Protein AF-A0AAN4YBY3-F1 (afdb_monomer)

Organism: Aspergillus oryzae (NCBI:txid5062)

Mean predicted aligned error: 11.03 Å

Solvent-accessible surface area (backbone atoms only — not comparable to full-atom values): 13310 Å² total; per-residue (Å²): 134,85,61,91,89,53,84,59,70,45,58,79,71,72,40,81,89,74,80,95,68,56,74,59,59,47,55,38,47,37,68,73,65,31,68,71,50,50,73,75,44,44,67,60,53,51,50,49,48,51,53,51,50,70,72,49,69,64,62,64,78,89,59,60,58,46,41,45,71,84,45,55,70,59,83,40,37,52,72,70,52,55,64,42,39,57,82,80,74,100,63,91,55,84,46,76,44,49,44,40,54,68,71,60,44,64,67,59,50,49,37,49,52,50,15,37,74,47,48,90,59,71,67,65,97,63,79,87,65,94,46,76,77,46,72,57,57,64,70,59,52,50,51,52,52,50,47,52,58,70,76,44,73,58,50,71,64,53,51,49,52,51,51,49,52,33,40,68,39,67,54,76,76,62,85,65,54,38,46,67,76,62,42,41,89,80,34,67,64,52,42,50,37,53,74,70,67,54,68,62,29,42,66,56,31,44,49,47,53,54,53,49,52,57,38,84,62,39,74,54,35,43,63

Sequence (223 aa):
MANLFETNWNREKGLHIGYVIHPHCWLLVDRFLGHGVEKQDLRAFIQAIEIFWRTDRTLWMPDLIHDTSDYRCYDHAAPWIKHNCPRYGAGNFNRTHMSSSPIIIRDIQTSITVATNEHGKPLGQGARWHSIVANVPVEVIMIIIDTIYESRPPCPERIQDTSNVLEAFQWKLPDSYCPRRCNPSLLFEAQDAIKAGTQIDWVYFCLALHELLLQEDWYCNSG

Foldseek 3Di:
DDDPPDDDPCVVVVHCPDDDDDPLVVVVCCLPVNPVRCVPPVVVVVVVVVVVCVVCVQADDPDQKDFQVVDVNLVSHDPVLVQQEPDDDPDDRGDIFGADRPNDQVLLLVLQVVQLVCPPPQPDPDDAPPDPLLPDDLVVVLVVLVCLPVVDHQDPVSLVVNSCSCRNSVDDHPPVSLCVVVVCVVPVSSVVCVVVVRDGNSSSSSSSVSVLSHDSSNVSHRD

Secondary structure (DSSP, 8-state):
---TTS--HHHHTT--------HHHHHHHHHHH-HHHHHHHHHHHHHHHHHHHHH-TTS--S-SEEETTT--TTTSS-HHHHHHSPP--------EEE---TT--HHHHHHHHHHHHSTT--S--------GGGG--HHHHHHHHHHHHHHSSS-HHHHHHHHHHHHHHT----TTHHHHHH-GGG-HHHHHHHHTT----HHHHHHHHHHHHH-TTHHHHH-

pLDDT: mean 76.34, std 13.99, range [34.47, 94.94]

Structure (mmCIF, N/CA/C/O backbone):
data_AF-A0AAN4YBY3-F1
#
_entry.id   AF-A0AAN4YBY3-F1
#
loop_
_atom_site.group_PDB
_atom_site.id
_atom_site.type_symbol
_atom_site.label_atom_id
_atom_site.label_alt_id
_atom_site.label_comp_id
_atom_site.label_asym_id
_atom_site.label_entity_id
_atom_site.label_seq_id
_atom_site.pdbx_PDB_ins_code
_atom_site.Cartn_x
_atom_site.Cartn_y
_atom_site.Cartn_z
_atom_site.occupancy
_atom_site.B_iso_or_equiv
_atom_site.auth_seq_id
_atom_site.auth_comp_id
_atom_site.auth_asym_id
_atom_site.auth_atom_id
_atom_site.pdbx_PDB_model_num
ATOM 1 N N . MET A 1 1 ? 33.153 2.486 -21.874 1.00 34.47 1 MET A N 1
ATOM 2 C CA . MET A 1 1 ? 32.234 3.350 -21.102 1.00 34.47 1 MET A CA 1
ATOM 3 C C . MET A 1 1 ? 31.135 3.769 -22.067 1.00 34.47 1 MET A C 1
ATOM 5 O O . MET A 1 1 ? 31.480 4.304 -23.110 1.00 34.47 1 MET A O 1
ATOM 9 N N . ALA A 1 2 ? 29.873 3.408 -21.824 1.00 41.31 2 ALA A N 1
ATOM 10 C CA . ALA A 1 2 ? 28.770 3.818 -22.697 1.00 41.31 2 ALA A CA 1
ATOM 11 C C . ALA A 1 2 ? 28.392 5.266 -22.359 1.00 41.31 2 ALA A C 1
ATOM 13 O O . ALA A 1 2 ? 28.076 5.557 -21.208 1.00 41.31 2 ALA A O 1
ATOM 14 N N . ASN A 1 3 ? 28.487 6.166 -23.335 1.00 43.66 3 ASN A N 1
ATOM 15 C CA . ASN A 1 3 ? 28.022 7.538 -23.192 1.00 43.66 3 ASN A CA 1
ATOM 16 C C . ASN A 1 3 ? 26.486 7.524 -23.243 1.00 43.66 3 ASN A C 1
ATOM 18 O O . ASN A 1 3 ? 25.910 7.103 -24.242 1.00 43.66 3 ASN A O 1
ATOM 22 N N . LEU A 1 4 ? 25.834 7.928 -22.149 1.00 46.75 4 LEU A N 1
ATOM 23 C CA . LEU A 1 4 ? 24.371 7.925 -22.010 1.00 46.75 4 LEU A CA 1
ATOM 24 C C . LEU A 1 4 ? 23.671 8.910 -22.960 1.00 46.75 4 LEU A C 1
ATOM 26 O O . LEU A 1 4 ? 22.472 8.776 -23.182 1.00 46.75 4 LEU A O 1
ATOM 30 N N . PHE A 1 5 ? 24.407 9.874 -23.518 1.00 49.16 5 PHE A N 1
ATOM 31 C CA . PHE A 1 5 ? 23.865 10.946 -24.356 1.00 49.16 5 PHE A CA 1
ATOM 32 C C . PHE A 1 5 ? 24.190 10.787 -25.848 1.00 49.16 5 PHE A C 1
ATOM 34 O O . PHE A 1 5 ? 23.759 11.606 -26.655 1.00 49.16 5 PHE A O 1
ATOM 41 N N . GLU A 1 6 ? 24.924 9.741 -26.234 1.00 48.38 6 GLU A N 1
ATOM 42 C CA . GLU A 1 6 ? 25.253 9.443 -27.632 1.00 48.38 6 GLU A CA 1
ATOM 43 C C . GLU A 1 6 ? 24.561 8.163 -28.104 1.00 48.38 6 GLU A C 1
ATOM 45 O O . GLU A 1 6 ? 24.286 7.239 -27.332 1.00 48.38 6 GLU A O 1
ATOM 50 N N . THR A 1 7 ? 24.290 8.089 -29.407 1.00 54.53 7 THR A N 1
ATOM 51 C CA . THR A 1 7 ? 23.724 6.901 -30.041 1.00 54.53 7 THR A CA 1
ATOM 52 C C . THR A 1 7 ? 24.634 5.698 -29.791 1.00 54.53 7 THR A C 1
ATOM 54 O O . THR A 1 7 ? 25.843 5.738 -30.014 1.00 54.53 7 THR A O 1
ATOM 57 N N . ASN A 1 8 ? 24.060 4.597 -29.305 1.00 56.41 8 ASN A N 1
ATOM 58 C CA . ASN A 1 8 ? 24.827 3.400 -28.980 1.00 56.41 8 ASN A CA 1
ATOM 59 C C . ASN A 1 8 ? 25.398 2.767 -30.266 1.00 56.41 8 ASN A C 1
ATOM 61 O O . ASN A 1 8 ? 24.691 2.045 -30.967 1.00 56.41 8 ASN A O 1
ATOM 65 N N . TRP A 1 9 ? 26.688 3.000 -30.537 1.00 59.16 9 TRP A N 1
ATOM 66 C CA . TRP A 1 9 ? 27.428 2.499 -31.710 1.00 59.16 9 TRP A CA 1
ATOM 67 C C . TRP A 1 9 ? 27.331 0.978 -31.920 1.00 59.16 9 TRP A C 1
ATOM 69 O O . TRP A 1 9 ? 27.446 0.482 -33.041 1.00 59.16 9 TRP A O 1
ATOM 79 N N . ASN A 1 10 ? 27.096 0.212 -30.849 1.00 63.03 10 ASN A N 1
ATOM 80 C CA . ASN A 1 10 ? 26.875 -1.225 -30.955 1.00 63.03 10 ASN A CA 1
ATOM 81 C C . ASN A 1 10 ? 25.493 -1.522 -31.544 1.00 63.03 10 ASN A C 1
ATOM 83 O O . ASN A 1 10 ? 25.363 -2.398 -32.394 1.00 63.03 10 ASN A O 1
ATOM 87 N N . ARG A 1 11 ? 24.476 -0.743 -31.159 1.00 61.25 11 ARG A N 1
ATOM 88 C CA . ARG A 1 11 ? 23.104 -0.860 -31.667 1.00 61.25 11 ARG A CA 1
ATOM 89 C C . ARG A 1 11 ? 23.036 -0.557 -33.166 1.00 61.25 11 ARG A C 1
ATOM 91 O O . ARG A 1 11 ? 22.339 -1.267 -33.881 1.00 61.25 11 ARG A O 1
ATOM 98 N N . GLU A 1 12 ? 23.814 0.414 -33.648 1.00 67.69 12 GLU A N 1
ATOM 99 C CA . GLU A 1 12 ? 23.953 0.729 -35.084 1.00 67.69 12 GLU A CA 1
ATOM 100 C C . GLU A 1 12 ? 24.589 -0.414 -35.887 1.00 67.69 12 GLU A C 1
ATOM 102 O O . GLU A 1 12 ? 24.243 -0.640 -37.042 1.00 67.69 12 GLU A O 1
ATOM 107 N N . LYS A 1 13 ? 25.476 -1.189 -35.257 1.00 73.56 13 LYS A N 1
ATOM 108 C CA . LYS A 1 13 ? 26.097 -2.386 -35.845 1.00 73.56 13 LYS A CA 1
ATOM 109 C C . LYS A 1 13 ? 25.269 -3.662 -35.644 1.00 73.56 13 LYS A C 1
ATOM 111 O O . LYS A 1 13 ? 25.758 -4.752 -35.923 1.00 73.56 13 LYS A O 1
ATOM 116 N N . GLY A 1 14 ? 24.045 -3.551 -35.118 1.00 68.88 14 GLY A N 1
ATOM 117 C CA . GLY A 1 14 ? 23.188 -4.695 -34.782 1.00 68.88 14 GLY A CA 1
ATOM 118 C C . GLY A 1 14 ? 23.670 -5.524 -33.581 1.00 68.88 14 GLY A C 1
ATOM 119 O O . GLY A 1 14 ? 23.110 -6.580 -33.295 1.00 68.88 14 GLY A O 1
ATOM 120 N N . LEU A 1 15 ? 24.688 -5.059 -32.854 1.00 61.94 15 LEU A N 1
ATOM 121 C CA . LEU A 1 15 ? 25.260 -5.719 -31.684 1.00 61.94 15 LEU A CA 1
ATOM 122 C C . LEU A 1 15 ? 24.552 -5.224 -30.412 1.00 61.94 15 LEU A C 1
ATOM 124 O O . LEU A 1 15 ? 24.697 -4.077 -29.994 1.00 61.94 15 LEU A O 1
ATOM 128 N N . HIS A 1 16 ? 23.779 -6.093 -29.761 1.00 60.50 16 HIS A N 1
ATOM 129 C CA . HIS A 1 16 ? 23.146 -5.783 -28.474 1.00 60.50 16 HIS A CA 1
ATOM 130 C C . HIS A 1 16 ? 24.117 -6.083 -27.321 1.00 60.50 16 HIS A C 1
ATOM 132 O O . HIS A 1 16 ? 24.226 -7.226 -26.885 1.00 60.50 16 HIS A O 1
ATOM 138 N N . ILE A 1 17 ? 24.831 -5.062 -26.829 1.00 59.03 17 ILE A N 1
ATOM 139 C CA . ILE A 1 17 ? 25.809 -5.184 -25.723 1.00 59.03 17 ILE A CA 1
ATOM 140 C C . ILE A 1 17 ? 25.188 -4.716 -24.392 1.00 59.03 17 ILE A C 1
ATOM 142 O O . ILE A 1 17 ? 25.767 -3.922 -23.657 1.00 59.03 17 ILE A O 1
ATOM 146 N N . GLY A 1 18 ? 23.973 -5.188 -24.102 1.00 63.47 18 GLY A N 1
ATOM 147 C CA . GLY A 1 18 ? 23.236 -4.887 -22.867 1.00 63.47 18 GLY A CA 1
ATOM 148 C C . GLY A 1 18 ? 22.022 -3.974 -23.056 1.00 63.47 18 GLY A C 1
ATOM 149 O O . GLY A 1 18 ? 21.687 -3.585 -24.176 1.00 63.47 18 GLY A O 1
ATOM 150 N N . TYR A 1 19 ? 21.363 -3.658 -21.940 1.00 64.56 19 TYR A N 1
ATOM 151 C CA . TYR A 1 19 ? 20.153 -2.836 -21.874 1.00 64.56 19 TYR A CA 1
ATOM 152 C C . TYR A 1 19 ? 20.414 -1.592 -21.025 1.00 64.56 19 TYR A C 1
ATOM 154 O O . TYR A 1 19 ? 21.073 -1.676 -19.989 1.00 64.56 19 TYR A O 1
ATOM 162 N N . VAL A 1 20 ? 19.921 -0.434 -21.470 1.00 67.56 20 VAL A N 1
ATOM 163 C CA . VAL A 1 20 ? 20.012 0.811 -20.697 1.00 67.56 20 VAL A CA 1
ATOM 164 C C . VAL A 1 20 ? 18.842 0.836 -19.722 1.00 67.56 20 VAL A C 1
ATOM 166 O O . VAL A 1 20 ? 17.693 0.909 -20.146 1.00 67.56 20 VAL A O 1
ATOM 169 N N . ILE A 1 21 ? 19.140 0.750 -18.428 1.00 70.00 21 ILE A N 1
ATOM 170 C CA . ILE A 1 21 ? 18.161 0.842 -17.341 1.00 70.00 21 ILE A CA 1
ATOM 171 C C . ILE A 1 21 ? 18.694 1.850 -16.322 1.00 70.00 21 ILE A C 1
ATOM 173 O O . ILE A 1 21 ? 19.895 1.879 -16.048 1.00 70.00 21 ILE A O 1
ATOM 177 N N . HIS A 1 22 ? 17.817 2.692 -15.769 1.00 72.75 22 HIS A N 1
ATOM 178 C CA . HIS A 1 22 ? 18.206 3.607 -14.697 1.00 72.75 22 HIS A CA 1
ATOM 179 C C . HIS A 1 22 ? 18.698 2.822 -13.470 1.00 72.75 22 HIS A C 1
ATOM 181 O O . HIS A 1 22 ? 18.103 1.793 -13.144 1.00 72.75 22 HIS A O 1
ATOM 187 N N . PRO A 1 23 ? 19.711 3.315 -12.729 1.00 76.56 23 PRO A N 1
ATOM 188 C CA . PRO A 1 23 ? 20.226 2.622 -11.547 1.00 76.56 23 PRO A CA 1
ATOM 189 C C . PRO A 1 23 ? 19.130 2.248 -10.543 1.00 76.56 23 PRO A C 1
ATOM 191 O O . PRO A 1 23 ? 19.146 1.150 -9.992 1.00 76.56 23 PRO A O 1
ATOM 194 N N . HIS A 1 24 ? 18.139 3.129 -10.356 1.00 76.56 24 HIS A N 1
ATOM 195 C CA . HIS A 1 24 ? 17.043 2.865 -9.431 1.00 76.56 24 HIS A CA 1
ATOM 196 C C . HIS A 1 24 ? 16.114 1.739 -9.900 1.00 76.56 24 HIS A C 1
ATOM 198 O O . HIS A 1 24 ? 15.754 0.861 -9.121 1.00 76.56 24 HIS A O 1
ATOM 204 N N . CYS A 1 25 ? 15.772 1.730 -11.190 1.00 76.50 25 CYS A N 1
ATOM 205 C CA . CYS A 1 25 ? 14.961 0.676 -11.792 1.00 76.50 25 CYS A CA 1
ATOM 206 C C . CYS A 1 25 ? 15.692 -0.672 -11.772 1.00 76.50 25 CYS A C 1
ATOM 208 O O . CYS A 1 25 ? 15.061 -1.695 -11.547 1.00 76.50 25 CYS A O 1
ATOM 210 N N . TRP A 1 26 ? 17.016 -0.682 -11.955 1.00 78.75 26 TRP A N 1
ATOM 211 C CA . TRP A 1 26 ? 17.817 -1.905 -11.863 1.00 78.75 26 TRP A CA 1
ATOM 212 C C . TRP A 1 26 ? 17.732 -2.539 -10.472 1.00 78.75 26 TRP A C 1
ATOM 214 O O . TRP A 1 26 ? 17.395 -3.709 -10.335 1.00 78.75 26 TRP A O 1
ATOM 224 N N . LEU A 1 27 ? 17.947 -1.743 -9.424 1.00 83.19 27 LEU A N 1
ATOM 225 C CA . LEU A 1 27 ? 17.839 -2.215 -8.041 1.00 83.19 27 LEU A CA 1
ATOM 226 C C . LEU A 1 27 ? 16.421 -2.691 -7.691 1.00 83.19 27 LEU A C 1
ATOM 228 O O . LEU A 1 27 ? 16.268 -3.630 -6.917 1.00 83.19 27 LEU A O 1
ATOM 232 N N . LEU A 1 28 ? 15.386 -2.073 -8.264 1.00 83.06 28 LEU A N 1
ATOM 233 C CA . LEU A 1 28 ? 14.001 -2.519 -8.103 1.00 83.06 28 LEU A CA 1
ATOM 234 C C . LEU A 1 28 ? 13.765 -3.900 -8.736 1.00 83.06 28 LEU A C 1
ATOM 236 O O . LEU A 1 28 ? 13.109 -4.752 -8.139 1.00 83.06 28 LEU A O 1
ATOM 240 N N . VAL A 1 29 ? 14.315 -4.130 -9.931 1.00 81.06 29 VAL A N 1
ATOM 241 C CA . VAL A 1 29 ? 14.229 -5.417 -10.634 1.00 81.06 29 VAL A CA 1
ATOM 242 C C . VAL A 1 29 ? 14.958 -6.511 -9.863 1.00 81.06 29 VAL A C 1
ATOM 244 O O . VAL A 1 29 ? 14.368 -7.565 -9.619 1.00 81.06 29 VAL A O 1
ATOM 247 N N . ASP A 1 30 ? 16.190 -6.248 -9.425 1.00 83.38 30 ASP A N 1
ATOM 248 C CA . ASP A 1 30 ? 16.963 -7.162 -8.577 1.00 83.38 30 ASP A CA 1
ATOM 249 C C . ASP A 1 30 ? 16.202 -7.490 -7.285 1.00 83.38 30 ASP A C 1
ATOM 251 O O . ASP A 1 30 ? 16.095 -8.654 -6.897 1.00 83.38 30 ASP A O 1
ATOM 255 N N . ARG A 1 31 ? 15.574 -6.483 -6.667 1.00 84.00 31 ARG A N 1
ATOM 256 C CA . ARG A 1 31 ? 14.753 -6.655 -5.465 1.00 84.00 31 ARG A CA 1
ATOM 257 C C . ARG A 1 31 ? 13.520 -7.532 -5.698 1.00 84.00 31 ARG A C 1
ATOM 259 O O . ARG A 1 31 ? 13.180 -8.327 -4.823 1.00 84.00 31 ARG A O 1
ATOM 266 N N . PHE A 1 32 ? 12.843 -7.388 -6.837 1.00 82.81 32 PHE A N 1
ATOM 267 C CA . PHE A 1 32 ? 11.600 -8.106 -7.133 1.00 82.81 32 PHE A CA 1
ATOM 268 C C . PHE A 1 32 ? 11.834 -9.533 -7.651 1.00 82.81 32 PHE A C 1
ATOM 270 O O . PHE A 1 32 ? 11.185 -10.471 -7.192 1.00 82.81 32 PHE A O 1
ATOM 277 N N . LEU A 1 33 ? 12.756 -9.708 -8.602 1.00 81.56 33 LEU A N 1
ATOM 278 C CA . LEU A 1 33 ? 13.036 -11.001 -9.243 1.00 81.56 33 LEU A CA 1
ATOM 279 C C . LEU A 1 33 ? 14.122 -11.807 -8.525 1.00 81.56 33 LEU A C 1
ATOM 281 O O . LEU A 1 33 ? 14.194 -13.027 -8.677 1.00 81.56 33 LEU A O 1
ATOM 285 N N . GLY A 1 34 ? 14.969 -11.135 -7.749 1.00 77.94 34 GLY A N 1
ATOM 286 C CA . GLY A 1 34 ? 16.163 -11.712 -7.157 1.00 77.94 34 GLY A CA 1
ATOM 287 C C . GLY A 1 34 ? 17.344 -11.754 -8.131 1.00 77.94 34 GLY A C 1
ATOM 288 O O . GLY A 1 34 ? 17.216 -12.073 -9.316 1.00 77.94 34 GLY A O 1
ATOM 289 N N . HIS A 1 35 ? 18.534 -11.531 -7.577 1.00 75.69 35 HIS A N 1
ATOM 290 C CA . HIS A 1 35 ? 19.809 -11.449 -8.296 1.00 75.69 35 HIS A CA 1
ATOM 291 C C . HIS A 1 35 ? 20.119 -12.617 -9.250 1.00 75.69 35 HIS A C 1
ATOM 293 O O . HIS A 1 35 ? 20.806 -12.463 -10.262 1.00 75.69 35 HIS A O 1
ATOM 299 N N . GLY A 1 36 ? 19.642 -13.822 -8.921 1.00 68.75 36 GLY A N 1
ATOM 300 C CA . GLY A 1 36 ? 19.877 -15.025 -9.723 1.00 68.75 36 GLY A CA 1
ATOM 301 C C . GLY A 1 36 ? 19.065 -15.065 -11.020 1.00 68.75 36 GLY A C 1
ATOM 302 O O . GLY A 1 36 ? 19.588 -15.492 -12.049 1.00 68.75 36 GLY A O 1
ATOM 303 N N . VAL A 1 37 ? 17.816 -14.593 -10.980 1.00 68.50 37 VAL A N 1
ATOM 304 C CA . VAL A 1 37 ? 16.888 -14.605 -12.124 1.00 68.50 37 VAL A CA 1
ATOM 305 C C . VAL A 1 37 ? 17.253 -13.504 -13.115 1.00 68.50 37 VAL A C 1
ATOM 307 O O . VAL A 1 37 ? 17.274 -13.738 -14.324 1.00 68.50 37 VAL A O 1
ATOM 310 N N . GLU A 1 38 ? 17.639 -12.333 -12.602 1.00 64.62 38 GLU A N 1
ATOM 311 C CA . GLU A 1 38 ? 18.106 -11.206 -13.411 1.00 6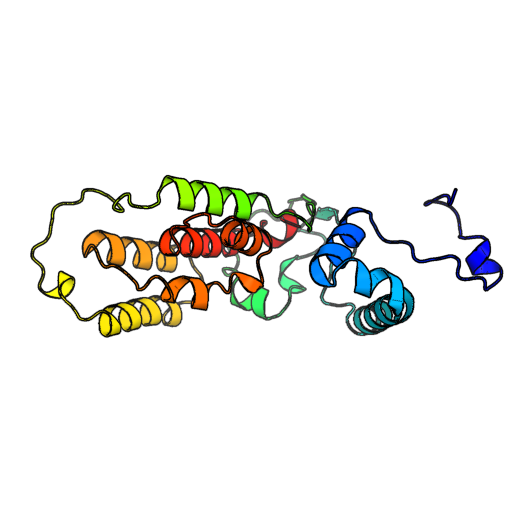4.62 38 GLU A CA 1
ATOM 312 C C . GLU A 1 38 ? 19.257 -11.610 -14.344 1.00 64.62 38 GLU A C 1
ATOM 314 O O . GLU A 1 38 ? 19.248 -11.271 -15.522 1.00 64.62 38 GLU A O 1
ATOM 319 N N . LYS A 1 39 ? 20.236 -12.380 -13.856 1.00 67.62 39 LYS A N 1
ATOM 320 C CA . LYS A 1 39 ? 21.426 -12.737 -14.645 1.00 67.62 39 LYS A CA 1
ATOM 321 C C . LYS A 1 39 ? 21.196 -13.822 -15.694 1.00 67.62 39 LYS A C 1
ATOM 323 O O . LYS A 1 39 ? 21.946 -13.862 -16.668 1.00 67.62 39 LYS A O 1
ATOM 328 N N . GLN A 1 40 ? 20.221 -14.707 -15.497 1.00 70.75 40 GLN A N 1
ATOM 329 C CA . GLN A 1 40 ? 20.000 -15.849 -16.391 1.00 70.75 40 GLN A CA 1
ATOM 330 C C . GLN A 1 40 ? 19.096 -15.488 -17.574 1.00 70.75 40 GLN A C 1
ATOM 332 O O . GLN A 1 40 ? 19.424 -15.842 -18.704 1.00 70.75 40 GLN A O 1
ATOM 337 N N . ASP A 1 41 ? 18.041 -14.701 -17.339 1.00 74.69 41 ASP A N 1
ATOM 338 C CA . ASP A 1 41 ? 16.988 -14.455 -18.334 1.00 74.69 41 ASP A CA 1
ATOM 339 C C . ASP A 1 41 ? 16.706 -12.965 -18.599 1.00 74.69 41 ASP A C 1
ATOM 341 O O . ASP A 1 41 ? 15.632 -12.600 -19.085 1.00 74.69 41 ASP A O 1
ATOM 345 N N . LEU A 1 42 ? 17.690 -12.081 -18.368 1.00 73.38 42 LEU A N 1
ATOM 346 C CA . LEU A 1 42 ? 17.543 -10.630 -18.575 1.00 73.38 42 LEU A CA 1
ATOM 347 C C . LEU A 1 42 ? 16.956 -10.273 -19.942 1.00 73.38 42 LEU A C 1
ATOM 349 O O . LEU A 1 42 ? 16.142 -9.366 -20.068 1.00 73.38 42 LEU A O 1
ATOM 353 N N . ARG A 1 43 ? 17.363 -10.989 -20.996 1.00 74.88 43 ARG A N 1
ATOM 354 C CA . ARG A 1 43 ? 16.849 -10.744 -22.346 1.00 74.88 43 ARG A CA 1
ATOM 355 C C . ARG A 1 43 ? 15.349 -11.012 -22.444 1.00 74.88 43 ARG A C 1
ATOM 357 O O . ARG A 1 43 ? 14.655 -10.198 -23.042 1.00 74.88 43 ARG A O 1
ATOM 364 N N . ALA A 1 44 ? 14.866 -12.119 -21.885 1.00 78.88 44 ALA A N 1
ATOM 365 C CA . ALA A 1 44 ? 13.445 -12.443 -21.906 1.00 78.88 44 ALA A CA 1
ATOM 366 C C . ALA A 1 44 ? 12.647 -11.433 -21.072 1.00 78.88 44 ALA A C 1
ATOM 368 O O . ALA A 1 44 ? 11.605 -10.959 -21.517 1.00 78.88 44 ALA A O 1
ATOM 369 N N . PHE A 1 45 ? 13.182 -11.034 -19.915 1.00 77.06 45 PHE A N 1
ATOM 370 C CA . PHE A 1 45 ? 12.587 -10.005 -19.066 1.00 77.06 45 PHE A CA 1
ATOM 371 C C . PHE A 1 45 ? 12.448 -8.658 -19.787 1.00 77.06 45 PHE A C 1
ATOM 373 O O . PHE A 1 45 ? 11.353 -8.101 -19.848 1.00 77.06 45 PHE A O 1
ATOM 380 N N . ILE A 1 46 ? 13.527 -8.158 -20.398 1.00 75.12 46 ILE A N 1
ATOM 381 C CA . ILE A 1 46 ? 13.480 -6.880 -21.116 1.00 75.12 46 ILE A CA 1
ATOM 382 C C . ILE A 1 46 ? 12.577 -6.965 -22.341 1.00 75.12 46 ILE A C 1
ATOM 384 O O . ILE A 1 46 ? 11.826 -6.031 -22.589 1.00 75.12 46 ILE A O 1
ATOM 388 N N . GLN A 1 47 ? 12.571 -8.081 -23.072 1.00 76.62 47 GLN A N 1
ATOM 389 C CA . GLN A 1 47 ? 11.624 -8.274 -24.173 1.00 76.62 47 GLN A CA 1
ATOM 390 C C . GLN A 1 47 ? 10.172 -8.270 -23.688 1.00 76.62 47 GLN A C 1
ATOM 392 O O . GLN A 1 47 ? 9.327 -7.646 -24.324 1.00 76.62 47 GLN A O 1
ATOM 397 N N . ALA A 1 48 ? 9.874 -8.921 -22.562 1.00 77.88 48 ALA A N 1
ATOM 398 C CA . ALA A 1 48 ? 8.537 -8.924 -21.979 1.00 77.88 48 ALA A CA 1
ATOM 399 C C . ALA A 1 48 ? 8.105 -7.515 -21.550 1.00 77.88 48 ALA A C 1
ATOM 401 O O . ALA A 1 48 ? 6.994 -7.098 -21.874 1.00 77.88 48 ALA A O 1
ATOM 402 N N . ILE A 1 49 ? 9.000 -6.759 -20.904 1.00 74.25 49 ILE A N 1
ATOM 403 C CA . ILE A 1 49 ? 8.787 -5.343 -20.586 1.00 74.25 49 ILE A CA 1
ATOM 404 C C . ILE A 1 49 ? 8.564 -4.542 -21.866 1.00 74.25 49 ILE A C 1
ATOM 406 O O . ILE A 1 49 ? 7.550 -3.872 -21.992 1.00 74.25 49 ILE A O 1
ATOM 410 N N . GLU A 1 50 ? 9.439 -4.635 -22.863 1.00 71.88 50 GLU A N 1
ATOM 411 C CA . GLU A 1 50 ? 9.276 -3.886 -24.111 1.00 71.88 50 GLU A CA 1
ATOM 412 C C . GLU A 1 50 ? 7.942 -4.197 -24.802 1.00 71.88 50 GLU A C 1
ATOM 414 O O . GLU A 1 50 ? 7.285 -3.281 -25.295 1.00 71.88 50 GLU A O 1
ATOM 419 N N . ILE A 1 51 ? 7.519 -5.465 -24.835 1.00 76.81 51 ILE A N 1
ATOM 420 C CA . ILE A 1 51 ? 6.233 -5.881 -25.411 1.00 76.81 51 ILE A CA 1
ATOM 421 C C . ILE A 1 51 ? 5.072 -5.293 -24.609 1.00 76.81 51 ILE A C 1
ATOM 423 O O . ILE A 1 51 ? 4.175 -4.687 -25.199 1.00 76.81 51 ILE A O 1
ATOM 427 N N . PHE A 1 52 ? 5.097 -5.439 -23.283 1.00 71.56 52 PHE A N 1
ATOM 428 C CA . PHE A 1 52 ? 4.066 -4.904 -22.399 1.00 71.56 52 PHE A CA 1
ATOM 429 C C . PHE A 1 52 ? 3.940 -3.383 -22.570 1.00 71.56 52 PHE A C 1
ATOM 431 O O . PHE A 1 52 ? 2.867 -2.882 -22.890 1.00 71.56 52 PHE A O 1
ATOM 438 N N . TRP A 1 53 ? 5.055 -2.656 -22.491 1.00 68.00 53 TRP A N 1
ATOM 439 C CA . TRP A 1 53 ? 5.097 -1.192 -22.533 1.00 68.00 53 TRP A CA 1
ATOM 440 C C . TRP A 1 53 ? 4.785 -0.621 -23.923 1.00 68.00 53 TRP A C 1
ATOM 442 O O . TRP A 1 53 ? 4.204 0.456 -24.045 1.00 68.00 53 TRP A O 1
ATOM 452 N N . ARG A 1 54 ? 5.123 -1.332 -25.008 1.00 67.94 54 ARG A N 1
ATOM 453 C CA . ARG A 1 54 ? 4.699 -0.934 -26.364 1.00 67.94 54 ARG A CA 1
ATOM 454 C C . ARG A 1 54 ? 3.196 -1.066 -26.564 1.00 67.94 54 ARG A C 1
ATOM 456 O O . ARG A 1 54 ? 2.642 -0.297 -27.351 1.00 67.94 54 ARG A O 1
ATOM 463 N N . THR A 1 55 ? 2.586 -2.042 -25.896 1.00 69.25 55 THR A N 1
ATOM 464 C CA . THR A 1 55 ? 1.153 -2.335 -25.982 1.00 69.25 55 THR A CA 1
ATOM 465 C C . THR A 1 55 ? 0.348 -1.416 -25.064 1.00 69.25 55 THR A C 1
ATOM 467 O O . THR A 1 55 ? -0.748 -1.005 -25.433 1.00 69.25 55 THR A O 1
ATOM 470 N N . ASP A 1 56 ? 0.917 -1.028 -23.921 1.00 63.22 56 ASP A N 1
ATOM 471 C CA . ASP A 1 56 ? 0.253 -0.231 -22.891 1.00 63.22 56 ASP A CA 1
ATOM 472 C C . ASP A 1 56 ? 0.928 1.134 -22.687 1.00 63.22 56 ASP A C 1
ATOM 474 O O . ASP A 1 56 ? 1.575 1.421 -21.681 1.00 63.22 56 ASP A O 1
ATOM 478 N N . ARG A 1 57 ? 0.789 2.002 -23.694 1.00 58.62 57 ARG A N 1
ATOM 479 C CA . ARG A 1 57 ? 1.349 3.367 -23.663 1.00 58.62 57 ARG A CA 1
ATOM 480 C C . ARG A 1 57 ? 0.582 4.326 -22.753 1.00 58.62 57 ARG A C 1
ATOM 482 O O . ARG A 1 57 ? 0.980 5.476 -22.618 1.00 58.62 57 ARG A O 1
ATOM 489 N N . THR A 1 58 ? -0.551 3.893 -22.209 1.00 56.19 58 THR A N 1
ATOM 490 C CA . THR A 1 58 ? -1.504 4.769 -21.521 1.00 56.19 58 THR A CA 1
ATOM 491 C C . THR A 1 58 ? -1.278 4.882 -20.023 1.00 56.19 58 THR A C 1
ATOM 493 O O . THR A 1 58 ? -1.783 5.830 -19.432 1.00 56.19 58 THR A O 1
ATOM 496 N N . LEU A 1 59 ? -0.565 3.933 -19.411 1.00 51.59 59 LEU A N 1
ATOM 497 C CA . LEU A 1 59 ? -0.566 3.773 -17.955 1.00 51.59 59 LEU A CA 1
ATOM 498 C C . LEU A 1 59 ? 0.637 4.374 -17.223 1.00 51.59 59 LEU A C 1
ATOM 500 O O . LEU A 1 59 ? 0.595 4.443 -15.997 1.00 51.59 59 LEU A O 1
ATOM 504 N N . TRP A 1 60 ? 1.696 4.796 -17.919 1.00 53.97 60 TRP A N 1
ATOM 505 C CA . TRP A 1 60 ? 2.926 5.245 -17.259 1.00 53.97 60 TRP A CA 1
ATOM 506 C C . TRP A 1 60 ? 3.470 6.529 -17.872 1.00 53.97 60 TRP A C 1
ATOM 508 O O . TRP A 1 60 ? 3.690 6.617 -19.079 1.00 53.97 60 TRP A O 1
ATOM 518 N N . MET A 1 61 ? 3.676 7.525 -17.008 1.00 54.81 61 MET A N 1
ATOM 519 C CA . MET A 1 61 ? 4.239 8.820 -17.367 1.00 54.81 61 MET A CA 1
ATOM 520 C C . MET A 1 61 ? 5.734 8.642 -17.668 1.00 54.81 61 MET A C 1
ATOM 522 O O . MET A 1 61 ? 6.477 8.232 -16.778 1.00 54.81 61 MET A O 1
ATOM 526 N N . PRO A 1 62 ? 6.199 8.908 -18.902 1.00 54.19 62 PRO A N 1
ATOM 527 C CA . PRO A 1 62 ? 7.621 8.813 -19.232 1.00 54.19 62 PRO A CA 1
ATOM 528 C C . PRO A 1 62 ? 8.450 9.898 -18.529 1.00 54.19 62 PRO A C 1
ATOM 530 O O . PRO A 1 62 ? 9.655 9.725 -18.337 1.00 54.19 62 PRO A O 1
ATOM 533 N N . ASP A 1 63 ? 7.801 10.991 -18.124 1.00 62.34 63 ASP A N 1
ATOM 534 C CA . ASP A 1 63 ? 8.446 12.147 -17.526 1.00 62.34 63 ASP A CA 1
ATOM 535 C C . ASP A 1 63 ? 8.407 12.065 -15.997 1.00 62.34 63 ASP A C 1
ATOM 537 O O . ASP A 1 63 ? 7.363 12.224 -15.359 1.00 62.34 63 ASP A O 1
ATOM 541 N N . LEU A 1 64 ? 9.589 11.863 -15.408 1.00 69.00 64 LEU A N 1
ATOM 542 C CA . LEU A 1 64 ? 9.814 11.895 -13.957 1.00 69.00 64 LEU A CA 1
ATOM 543 C C . LEU A 1 64 ? 9.529 13.274 -13.344 1.00 69.00 64 LEU A C 1
ATOM 545 O O . LEU A 1 64 ? 9.474 13.398 -12.125 1.00 69.00 64 LEU A O 1
ATOM 549 N N . ILE A 1 65 ? 9.402 14.310 -14.176 1.00 76.94 65 ILE A N 1
ATOM 550 C CA . ILE A 1 65 ? 9.054 15.671 -13.780 1.00 76.94 65 ILE A CA 1
ATOM 551 C C . ILE A 1 65 ? 7.997 16.183 -14.748 1.00 76.94 65 ILE A C 1
ATOM 553 O O . ILE A 1 65 ? 8.231 16.193 -15.953 1.00 76.94 65 ILE A O 1
ATOM 557 N N . HIS A 1 66 ? 6.859 16.633 -14.234 1.00 75.44 66 HIS A N 1
ATOM 558 C CA . HIS A 1 66 ? 5.792 17.196 -15.059 1.00 75.44 66 HIS A CA 1
ATOM 559 C C . HIS A 1 66 ? 4.971 18.213 -14.271 1.00 75.44 66 HIS A C 1
ATOM 561 O O . HIS A 1 66 ? 4.920 18.167 -13.041 1.00 75.44 66 HIS A O 1
ATOM 567 N N . ASP A 1 67 ? 4.321 19.128 -14.984 1.00 77.19 67 ASP A N 1
ATOM 568 C CA . ASP A 1 67 ? 3.343 20.041 -14.401 1.00 77.19 67 ASP A CA 1
ATOM 569 C C . ASP A 1 67 ? 1.941 19.411 -14.424 1.00 77.19 67 ASP A C 1
ATOM 571 O O . ASP A 1 67 ? 1.573 18.712 -15.374 1.00 77.19 67 ASP A O 1
ATOM 575 N N . THR A 1 68 ? 1.146 19.658 -13.384 1.00 72.12 68 THR A N 1
ATOM 576 C CA . THR A 1 68 ? -0.232 19.158 -13.282 1.00 72.12 68 THR A CA 1
ATOM 577 C C . THR A 1 68 ? -1.176 19.753 -14.329 1.00 72.12 68 THR A C 1
ATOM 579 O O . THR A 1 68 ? -2.212 19.149 -14.626 1.00 72.12 68 THR A O 1
ATOM 582 N N . SER A 1 69 ? -0.823 20.897 -14.924 1.00 67.69 69 SER A N 1
ATOM 583 C CA . SER A 1 69 ? -1.548 21.502 -16.045 1.00 67.69 69 SER A CA 1
ATOM 584 C C . SER A 1 69 ? -1.274 20.814 -17.387 1.00 67.69 69 SER A C 1
ATOM 586 O O . SER A 1 69 ? -2.188 20.719 -18.211 1.00 67.69 69 SER A O 1
ATOM 588 N N . ASP A 1 70 ? -0.064 20.282 -17.581 1.00 62.25 70 ASP A N 1
ATOM 589 C CA . ASP A 1 70 ? 0.355 19.604 -18.813 1.00 62.25 70 ASP A CA 1
ATOM 590 C C . ASP A 1 70 ? -0.080 18.132 -18.832 1.00 62.25 70 ASP A C 1
ATOM 592 O O . ASP A 1 70 ? -0.452 17.602 -19.881 1.00 62.25 70 ASP A O 1
ATOM 596 N N . TYR A 1 71 ? -0.074 17.476 -17.666 1.00 62.66 71 TYR A N 1
ATOM 597 C CA . TYR A 1 71 ? -0.527 16.098 -17.501 1.00 62.66 71 TYR A CA 1
ATOM 598 C C . TYR A 1 71 ? -1.326 15.926 -16.212 1.00 62.66 71 TYR A C 1
ATOM 600 O O . TYR A 1 71 ? -0.794 15.990 -15.104 1.00 62.66 71 TYR A O 1
ATOM 608 N N . ARG A 1 72 ? -2.612 15.586 -16.352 1.00 62.72 72 ARG A N 1
ATOM 609 C CA . ARG A 1 72 ? -3.415 15.153 -15.208 1.00 62.72 72 ARG A CA 1
ATOM 610 C C . ARG A 1 72 ? -3.019 13.738 -14.821 1.00 62.72 72 ARG A C 1
ATOM 612 O O . ARG A 1 72 ? -3.474 12.761 -15.415 1.00 62.72 72 ARG A O 1
ATOM 619 N N . CYS A 1 73 ? -2.188 13.641 -13.794 1.00 66.88 73 CYS A N 1
ATOM 620 C CA . CYS A 1 73 ? -1.614 12.395 -13.294 1.00 66.88 73 CYS A CA 1
ATOM 621 C C . CYS A 1 73 ? -2.652 11.288 -13.071 1.00 66.88 73 CYS A C 1
ATOM 623 O O . CYS A 1 73 ? -2.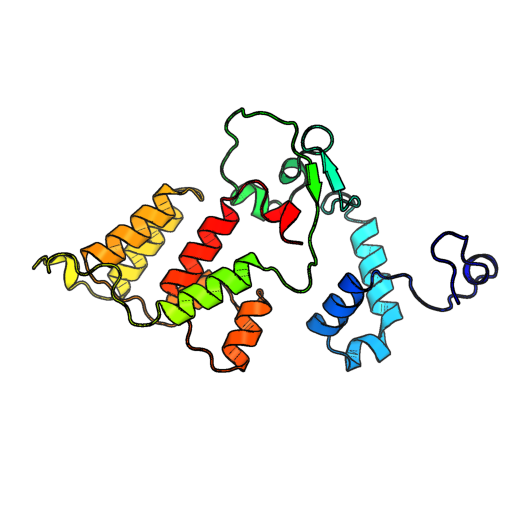403 10.119 -13.350 1.00 66.88 73 CYS A O 1
ATOM 625 N N . TYR A 1 74 ? -3.847 11.671 -12.619 1.00 64.00 74 TYR A N 1
ATOM 626 C CA . TYR A 1 74 ? -4.929 10.746 -12.302 1.00 64.00 74 TYR A CA 1
ATOM 627 C C . TYR A 1 74 ? -5.833 10.410 -13.485 1.00 64.00 74 TYR A C 1
ATOM 629 O O . TYR A 1 74 ? -6.470 9.357 -13.473 1.00 64.00 74 TYR A O 1
ATOM 637 N N . ASP A 1 75 ? -5.864 11.228 -14.539 1.00 60.34 75 ASP A N 1
ATOM 638 C CA . ASP A 1 75 ? -6.666 10.942 -15.736 1.00 60.34 75 ASP A CA 1
ATOM 639 C C . ASP A 1 75 ? -6.073 9.781 -16.546 1.00 60.34 75 ASP A C 1
ATOM 641 O O . ASP A 1 75 ? -6.809 9.056 -17.221 1.00 60.34 75 ASP A O 1
ATOM 645 N N . HIS A 1 76 ? -4.768 9.542 -16.412 1.00 59.00 76 HIS A N 1
ATOM 646 C CA . HIS A 1 76 ? -4.049 8.417 -17.021 1.00 59.00 76 HIS A CA 1
ATOM 647 C C . HIS A 1 76 ? -3.676 7.318 -16.023 1.00 59.00 76 HIS A C 1
ATOM 649 O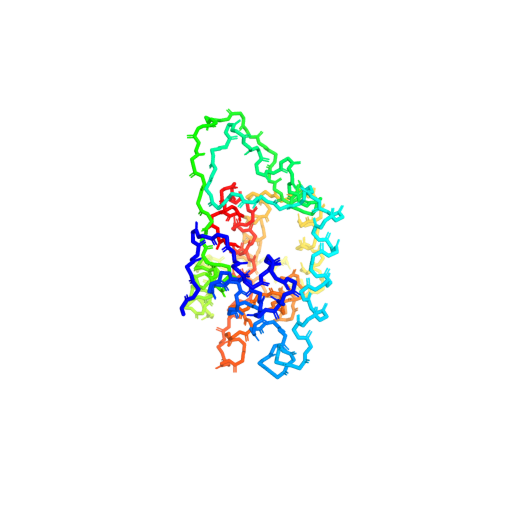 O . HIS A 1 76 ? -3.171 6.269 -16.416 1.00 59.00 76 HIS A O 1
ATOM 655 N N . ALA A 1 77 ? -3.977 7.516 -14.740 1.00 61.31 77 ALA A N 1
ATOM 656 C CA . ALA A 1 77 ? -3.732 6.504 -13.733 1.00 61.31 77 ALA A CA 1
ATOM 657 C C . ALA A 1 77 ? -4.572 5.243 -13.985 1.00 61.31 77 ALA A C 1
ATOM 659 O O . ALA A 1 77 ? -5.674 5.282 -14.556 1.00 61.31 77 ALA A O 1
ATOM 660 N N . ALA A 1 78 ? -4.051 4.111 -13.516 1.00 61.28 78 ALA A N 1
ATOM 661 C CA . ALA A 1 78 ? -4.745 2.838 -13.585 1.00 61.28 78 ALA A CA 1
ATOM 662 C C . ALA A 1 78 ? -6.147 2.931 -12.940 1.00 61.28 78 ALA A C 1
ATOM 664 O O . ALA A 1 78 ? -6.337 3.678 -11.975 1.00 61.28 78 ALA A O 1
ATOM 665 N N . PRO A 1 79 ? -7.147 2.163 -13.420 1.00 65.69 79 PRO A N 1
ATOM 666 C CA . PRO A 1 79 ? -8.527 2.254 -12.930 1.00 65.69 79 PRO A CA 1
ATOM 667 C C . PRO A 1 79 ? -8.673 2.130 -11.406 1.00 65.69 79 PRO A C 1
ATOM 669 O O . PRO A 1 79 ? -9.539 2.770 -10.813 1.00 65.69 79 PRO A O 1
ATOM 672 N N . TRP A 1 80 ? -7.804 1.347 -10.763 1.00 60.81 80 TRP A N 1
ATOM 673 C CA . TRP A 1 80 ? -7.792 1.184 -9.311 1.00 60.81 80 TRP A CA 1
ATOM 674 C C . TRP A 1 80 ? -7.320 2.445 -8.571 1.00 60.81 80 TRP A C 1
ATOM 676 O O . TRP A 1 80 ? -7.836 2.729 -7.496 1.00 60.81 80 TRP A O 1
ATOM 686 N N . ILE A 1 81 ? -6.424 3.247 -9.149 1.00 64.06 81 ILE A N 1
ATOM 687 C CA . ILE A 1 81 ? -6.005 4.541 -8.586 1.00 64.06 81 ILE A CA 1
ATOM 688 C C . ILE A 1 81 ? -7.166 5.532 -8.681 1.00 64.06 81 ILE A C 1
ATOM 690 O O . ILE A 1 81 ? -7.532 6.162 -7.694 1.00 64.06 81 ILE A O 1
ATOM 694 N N . LYS A 1 82 ? -7.826 5.596 -9.845 1.00 65.94 82 LYS A N 1
ATOM 695 C CA . LYS A 1 82 ? -9.004 6.456 -10.063 1.00 65.94 82 LYS A CA 1
ATOM 696 C C . LYS A 1 82 ? -10.158 6.146 -9.116 1.00 65.94 82 LYS A C 1
ATOM 698 O O . LYS A 1 82 ? -10.898 7.045 -8.737 1.00 65.94 82 LYS A O 1
ATOM 703 N N . HIS A 1 83 ? -10.335 4.873 -8.765 1.00 66.00 83 HIS A N 1
ATOM 704 C CA . HIS A 1 83 ? -11.368 4.453 -7.824 1.00 66.00 83 HIS A CA 1
ATOM 705 C C . HIS A 1 83 ? -11.047 4.854 -6.381 1.00 66.00 83 HIS A C 1
ATOM 707 O O . HIS A 1 83 ? -11.966 5.082 -5.597 1.00 66.00 83 HIS A O 1
ATOM 713 N N . ASN A 1 84 ? -9.758 4.925 -6.034 1.00 62.88 84 ASN A N 1
ATOM 714 C CA . ASN A 1 84 ? -9.325 5.158 -4.664 1.00 62.88 84 ASN A CA 1
ATOM 715 C C . ASN A 1 84 ? -8.910 6.599 -4.354 1.00 62.88 84 ASN A C 1
ATOM 717 O O . ASN A 1 84 ? -8.806 6.947 -3.183 1.00 62.88 84 ASN A O 1
ATOM 721 N N . CYS A 1 85 ? -8.707 7.435 -5.368 1.00 62.41 85 CYS A N 1
ATOM 722 C CA . CYS A 1 85 ? -8.377 8.836 -5.166 1.00 62.41 85 CYS A CA 1
ATOM 723 C C . CYS A 1 85 ? -9.657 9.657 -4.912 1.00 62.41 85 CYS A C 1
ATOM 725 O O . CYS A 1 85 ? -10.644 9.489 -5.643 1.00 62.41 85 CYS A O 1
ATOM 727 N N . PRO A 1 86 ? -9.683 10.556 -3.912 1.00 59.47 86 PRO A N 1
ATOM 728 C CA . PRO A 1 86 ? -10.819 11.448 -3.708 1.00 59.47 86 PRO A CA 1
ATOM 729 C C . PRO A 1 86 ? -11.094 12.284 -4.969 1.00 59.47 86 PRO A C 1
ATOM 731 O O . PRO A 1 86 ? -10.178 12.736 -5.656 1.00 59.47 86 PRO A O 1
ATOM 734 N N . ARG A 1 87 ? -12.381 12.489 -5.295 1.00 56.22 87 ARG A N 1
ATOM 735 C CA . ARG A 1 87 ? -12.779 13.346 -6.424 1.00 56.22 87 ARG A CA 1
ATOM 736 C C . ARG A 1 87 ? -12.337 14.783 -6.151 1.00 56.22 87 ARG A C 1
ATOM 738 O O . ARG A 1 87 ? -12.727 15.364 -5.143 1.00 56.22 87 ARG A O 1
ATOM 745 N N . TYR A 1 88 ? -11.571 15.333 -7.086 1.00 55.97 88 TYR A N 1
ATOM 746 C CA . TYR A 1 88 ? -11.038 16.692 -7.076 1.00 55.97 88 TYR A CA 1
ATOM 747 C C . TYR A 1 88 ? -12.029 17.767 -6.606 1.00 55.97 88 TYR A C 1
ATOM 749 O O . TYR A 1 88 ? -13.129 17.900 -7.147 1.00 55.97 88 TYR A O 1
ATOM 757 N N . GLY A 1 89 ? -11.573 18.607 -5.674 1.00 49.22 89 GLY A N 1
ATOM 758 C CA . GLY A 1 89 ? -12.046 19.982 -5.549 1.00 49.22 89 GLY A CA 1
ATOM 759 C C . GLY A 1 89 ? -11.292 20.862 -6.547 1.00 49.22 89 GLY A C 1
ATOM 760 O O . GLY A 1 89 ? -10.091 20.693 -6.728 1.00 49.22 89 GLY A O 1
ATOM 761 N N . ALA A 1 90 ? -11.985 21.780 -7.221 1.00 44.50 90 ALA A N 1
ATOM 762 C CA . ALA A 1 90 ? -11.386 22.724 -8.163 1.00 44.50 90 ALA A CA 1
ATOM 763 C C . ALA A 1 90 ? -10.390 23.658 -7.439 1.00 44.50 90 ALA A C 1
ATOM 765 O O . ALA A 1 90 ? -10.779 24.691 -6.900 1.00 44.50 90 ALA A O 1
ATOM 766 N N . GLY A 1 91 ? -9.117 23.266 -7.386 1.00 52.16 91 GLY A N 1
ATOM 767 C CA . GLY A 1 91 ? -8.018 24.001 -6.761 1.00 52.16 91 GLY A CA 1
ATOM 768 C C . GLY A 1 91 ? -6.852 24.212 -7.729 1.00 52.16 91 GLY A C 1
ATOM 769 O O . GLY A 1 91 ? -6.765 23.548 -8.753 1.00 52.16 91 GLY A O 1
ATOM 770 N N . ASN A 1 92 ? -5.992 25.185 -7.413 1.00 53.69 92 ASN A N 1
ATOM 771 C CA . ASN A 1 92 ? -4.942 25.738 -8.281 1.00 53.69 92 ASN A CA 1
ATOM 772 C C . ASN A 1 92 ? -4.054 24.664 -8.956 1.00 53.69 92 ASN A C 1
ATOM 774 O O . ASN A 1 92 ? -3.374 23.904 -8.270 1.00 53.69 92 ASN A O 1
ATOM 778 N N . PHE A 1 93 ? -4.034 24.664 -10.294 1.00 56.34 93 PHE A N 1
ATOM 779 C CA . PHE A 1 93 ? -3.538 23.583 -11.166 1.00 56.34 93 PHE A CA 1
ATOM 780 C C . PHE A 1 93 ? -2.071 23.703 -11.614 1.00 56.34 93 PHE A C 1
ATOM 782 O O . PHE A 1 93 ? -1.698 23.076 -12.595 1.00 56.34 93 PHE A O 1
ATOM 789 N N . ASN A 1 94 ? -1.248 24.509 -10.939 1.00 65.88 94 ASN A N 1
ATOM 790 C CA . ASN A 1 94 ? 0.165 24.661 -11.306 1.00 65.88 94 ASN A CA 1
ATOM 791 C C . ASN A 1 94 ? 1.039 24.109 -10.182 1.00 65.88 94 ASN A C 1
ATOM 793 O O . ASN A 1 94 ? 1.530 24.859 -9.331 1.00 65.88 94 ASN A O 1
ATOM 797 N N . ARG A 1 95 ? 1.178 22.784 -10.143 1.00 74.38 95 ARG A N 1
ATOM 798 C CA . ARG A 1 95 ? 2.153 22.090 -9.296 1.00 74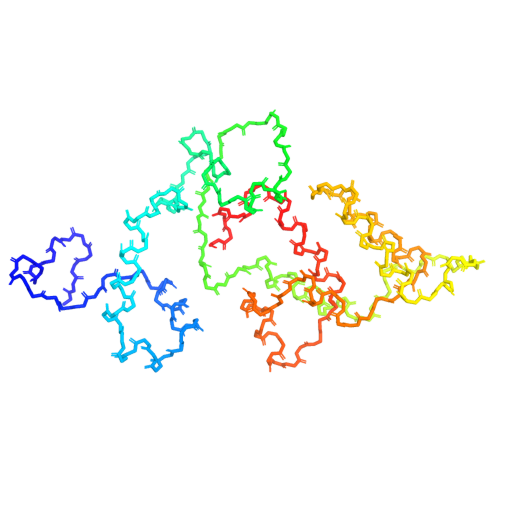.38 95 ARG A CA 1
ATOM 799 C C . ARG A 1 95 ? 3.076 21.286 -10.194 1.00 74.38 95 ARG A C 1
ATOM 801 O O . ARG A 1 95 ? 2.621 20.620 -11.115 1.00 74.38 95 ARG A O 1
ATOM 808 N N . THR A 1 96 ? 4.366 21.319 -9.890 1.00 81.44 96 THR A N 1
ATOM 809 C CA . THR A 1 96 ? 5.343 20.441 -10.529 1.00 81.44 96 THR A CA 1
ATOM 810 C C . THR A 1 96 ? 5.519 19.201 -9.666 1.00 81.44 96 THR A C 1
ATOM 812 O O . THR A 1 96 ? 5.890 19.310 -8.496 1.00 81.44 96 THR A O 1
ATOM 815 N N . HIS A 1 97 ? 5.263 18.032 -10.237 1.00 81.44 97 HIS A N 1
ATOM 816 C CA . HIS A 1 97 ? 5.556 16.750 -9.611 1.00 81.44 97 HIS A CA 1
ATOM 817 C C . HIS A 1 97 ? 6.956 16.286 -9.973 1.00 81.44 97 HIS A C 1
ATOM 819 O O . HIS A 1 97 ? 7.437 16.545 -11.076 1.00 81.44 97 HIS A O 1
ATOM 825 N N . MET A 1 98 ? 7.595 15.589 -9.038 1.00 81.00 98 MET A N 1
ATOM 826 C CA . MET A 1 98 ? 8.899 14.971 -9.240 1.00 81.00 98 MET A CA 1
ATOM 827 C C . MET A 1 98 ? 8.886 13.582 -8.613 1.00 81.00 98 MET A C 1
ATOM 829 O O . MET A 1 98 ? 8.823 13.451 -7.391 1.00 81.00 98 MET A O 1
ATOM 833 N N . SER A 1 99 ? 8.959 12.551 -9.449 1.00 76.56 99 SER A N 1
ATOM 834 C CA . SER A 1 99 ? 8.976 11.168 -8.986 1.00 76.56 99 SER A CA 1
ATOM 835 C C . SER A 1 99 ? 10.249 10.873 -8.201 1.00 76.56 99 SER A C 1
ATOM 837 O O . SER A 1 99 ? 11.366 11.107 -8.672 1.00 76.56 99 SER A O 1
ATOM 839 N N . SER A 1 100 ? 10.068 10.359 -6.985 1.00 79.00 100 SER A N 1
ATOM 840 C CA . SER A 1 100 ? 11.163 9.913 -6.126 1.00 79.00 100 SER A CA 1
ATOM 841 C C . SER A 1 100 ? 11.647 8.510 -6.517 1.00 79.00 100 SER A C 1
ATOM 843 O O . SER A 1 100 ? 11.266 7.942 -7.536 1.00 79.00 100 SER A O 1
ATOM 845 N N . SER A 1 101 ? 12.565 7.946 -5.730 1.00 78.56 101 SER A N 1
ATOM 846 C CA . SER A 1 101 ? 13.110 6.610 -5.981 1.00 78.56 101 SER A CA 1
ATOM 847 C C . SER A 1 101 ? 12.063 5.512 -5.712 1.00 78.56 101 SER A C 1
ATOM 849 O O . SER A 1 101 ? 11.735 5.300 -4.545 1.00 78.56 101 SER A O 1
ATOM 851 N N . PRO A 1 102 ? 11.688 4.684 -6.708 1.00 75.75 102 PRO A N 1
ATOM 852 C CA . PRO A 1 102 ? 10.685 3.622 -6.544 1.00 75.75 102 PRO A CA 1
ATOM 853 C C . PRO A 1 102 ? 11.175 2.425 -5.708 1.00 75.75 102 PRO A C 1
ATOM 855 O O . PRO A 1 102 ? 10.430 1.489 -5.442 1.00 75.75 102 PRO A O 1
ATOM 858 N N . ILE A 1 103 ? 12.457 2.400 -5.317 1.00 81.69 103 ILE A N 1
ATOM 859 C CA . ILE A 1 103 ? 13.019 1.315 -4.489 1.00 81.69 103 ILE A CA 1
ATOM 860 C C . ILE A 1 103 ? 12.550 1.419 -3.035 1.00 81.69 103 ILE A C 1
ATOM 862 O O . ILE A 1 103 ? 12.430 0.395 -2.359 1.00 81.69 103 ILE A O 1
ATOM 866 N N . ILE A 1 104 ? 12.412 2.654 -2.539 1.00 85.50 104 ILE A N 1
ATOM 867 C CA . ILE A 1 104 ? 12.099 2.956 -1.143 1.00 85.50 104 ILE A CA 1
ATOM 868 C C . ILE A 1 104 ? 11.182 4.174 -1.101 1.00 85.50 104 ILE A C 1
ATOM 870 O O . ILE A 1 104 ? 11.632 5.299 -1.333 1.00 85.50 104 ILE A O 1
ATOM 874 N N . ILE A 1 105 ? 9.941 3.951 -0.691 1.00 89.94 105 ILE A N 1
ATOM 875 C CA . ILE A 1 105 ? 8.954 4.992 -0.446 1.00 89.94 105 ILE A CA 1
ATOM 876 C C . ILE A 1 105 ? 9.096 5.462 1.005 1.00 89.94 105 ILE A C 1
ATOM 878 O O . ILE A 1 105 ? 8.746 4.769 1.966 1.00 89.94 105 ILE A O 1
ATOM 882 N N . ARG A 1 106 ? 9.638 6.673 1.177 1.00 90.12 106 ARG A N 1
ATOM 883 C CA . ARG A 1 106 ? 9.958 7.247 2.497 1.00 90.12 106 ARG A CA 1
ATOM 884 C C . ARG A 1 106 ? 8.742 7.421 3.394 1.00 90.12 106 ARG A C 1
ATOM 886 O O . ARG A 1 106 ? 8.854 7.207 4.601 1.00 90.12 106 ARG A O 1
ATOM 893 N N . ASP A 1 107 ? 7.597 7.755 2.820 1.00 91.19 107 ASP A N 1
ATOM 894 C CA . ASP A 1 107 ? 6.376 7.934 3.599 1.00 91.19 107 ASP A CA 1
ATOM 895 C C . ASP A 1 107 ? 5.913 6.609 4.213 1.00 91.19 107 ASP A C 1
ATOM 897 O O . ASP A 1 107 ? 5.582 6.575 5.393 1.00 91.19 107 ASP A O 1
ATOM 901 N N . ILE A 1 108 ? 6.039 5.489 3.488 1.00 92.25 108 ILE A N 1
ATOM 902 C CA . ILE A 1 108 ? 5.741 4.150 4.023 1.00 92.25 108 ILE A CA 1
ATOM 903 C C . ILE A 1 108 ? 6.716 3.789 5.150 1.00 92.25 108 ILE A C 1
ATOM 905 O O . ILE A 1 108 ? 6.289 3.311 6.201 1.00 92.25 108 ILE A O 1
ATOM 909 N N . GLN A 1 109 ? 8.019 4.055 4.986 1.00 92.38 109 GLN A N 1
ATOM 910 C CA . GLN A 1 109 ? 8.997 3.850 6.067 1.00 92.38 109 GLN A CA 1
ATOM 911 C C . GLN A 1 109 ? 8.666 4.680 7.312 1.00 92.38 109 GLN A C 1
ATOM 913 O O . GLN A 1 109 ? 8.829 4.211 8.443 1.00 92.38 109 GLN A O 1
ATOM 918 N N . THR A 1 110 ? 8.196 5.908 7.104 1.00 93.56 110 THR A N 1
ATOM 919 C CA . THR A 1 110 ? 7.772 6.801 8.181 1.00 93.56 110 THR A CA 1
ATOM 920 C C . THR A 1 110 ? 6.550 6.223 8.887 1.00 93.56 110 THR A C 1
ATOM 922 O O . THR A 1 110 ? 6.579 6.077 10.109 1.00 93.56 110 THR A O 1
ATOM 925 N N . SER A 1 111 ? 5.533 5.777 8.143 1.00 92.62 111 SER A N 1
ATOM 926 C CA . SER A 1 111 ? 4.352 5.108 8.699 1.00 92.62 111 SER A CA 1
ATOM 927 C C . SER A 1 111 ? 4.712 3.857 9.507 1.00 92.62 111 SER A C 1
ATOM 929 O O . SER A 1 111 ? 4.177 3.673 10.597 1.00 92.62 111 SER A O 1
ATOM 931 N N . ILE A 1 112 ? 5.650 3.026 9.033 1.00 92.62 112 ILE A N 1
ATOM 932 C CA . ILE A 1 112 ? 6.138 1.847 9.774 1.00 92.62 112 ILE A CA 1
ATOM 933 C C . ILE A 1 112 ? 6.842 2.268 11.063 1.00 92.62 112 ILE A C 1
ATOM 935 O O . ILE A 1 112 ? 6.606 1.680 12.118 1.00 92.62 112 ILE A O 1
ATOM 939 N N . THR A 1 113 ? 7.699 3.288 10.995 1.00 92.56 113 THR A N 1
ATOM 940 C CA . THR A 1 113 ? 8.442 3.789 12.160 1.00 92.56 113 THR A CA 1
ATOM 941 C C . THR A 1 113 ? 7.485 4.279 13.243 1.00 92.56 113 THR A C 1
ATOM 943 O O . THR A 1 113 ? 7.628 3.910 14.408 1.00 92.56 113 THR A O 1
ATOM 946 N N . VAL A 1 114 ? 6.472 5.064 12.866 1.00 91.50 114 VAL A N 1
ATOM 947 C CA . VAL A 1 114 ? 5.456 5.543 13.809 1.00 91.50 114 VAL A CA 1
ATOM 948 C C . VAL A 1 114 ? 4.622 4.377 14.345 1.00 91.50 114 VAL A C 1
ATOM 950 O O . VAL A 1 114 ? 4.501 4.246 15.557 1.00 91.50 114 VAL A O 1
ATOM 953 N N . ALA A 1 115 ? 4.154 3.466 13.487 1.00 90.06 115 ALA A N 1
ATOM 954 C CA . ALA A 1 115 ? 3.403 2.276 13.902 1.00 90.06 115 ALA A CA 1
ATOM 955 C C . ALA A 1 115 ? 4.193 1.345 14.841 1.00 90.06 115 ALA A C 1
ATOM 957 O O . ALA A 1 115 ? 3.610 0.626 15.647 1.00 90.06 115 ALA A O 1
ATOM 958 N N . THR A 1 116 ? 5.522 1.345 14.741 1.00 89.62 116 THR A N 1
ATOM 959 C CA . THR A 1 116 ? 6.406 0.592 15.641 1.00 89.62 116 THR A CA 1
ATOM 960 C C . THR A 1 116 ? 6.540 1.300 16.994 1.00 89.62 116 THR A C 1
ATOM 962 O O . THR A 1 116 ? 6.492 0.655 18.037 1.00 89.62 116 THR A O 1
ATOM 965 N N . ASN A 1 117 ? 6.665 2.632 17.001 1.00 85.44 117 ASN A N 1
ATOM 966 C CA . ASN A 1 117 ? 6.796 3.434 18.226 1.00 85.44 117 ASN A CA 1
ATOM 967 C C . ASN A 1 117 ? 5.483 3.575 19.013 1.00 85.44 117 ASN A C 1
ATOM 969 O O . ASN A 1 117 ? 5.502 3.740 20.236 1.00 85.44 117 ASN A O 1
ATOM 973 N N . GLU A 1 118 ? 4.350 3.543 18.316 1.00 73.38 118 GLU A N 1
ATOM 974 C CA . GLU A 1 118 ? 3.013 3.571 18.910 1.00 73.38 118 GLU A CA 1
ATOM 975 C C . GLU A 1 118 ? 2.529 2.176 19.327 1.00 73.38 118 GLU A C 1
ATOM 977 O O . GLU A 1 118 ? 1.503 2.054 19.995 1.00 73.38 118 GLU A O 1
ATOM 982 N N . HIS A 1 119 ? 3.287 1.121 19.009 1.00 68.31 119 HIS A N 1
ATOM 983 C CA . HIS A 1 119 ? 2.916 -0.247 19.333 1.00 68.31 119 HIS A CA 1
ATOM 984 C C . HIS A 1 119 ? 2.650 -0.426 20.838 1.00 68.31 119 HIS A C 1
ATOM 986 O O . HIS A 1 119 ? 3.519 -0.208 21.685 1.00 68.31 119 HIS A O 1
ATOM 992 N N . GLY A 1 120 ? 1.425 -0.836 21.177 1.00 60.12 120 GLY A N 1
ATOM 993 C CA . GLY A 1 120 ? 0.997 -1.063 22.558 1.00 60.12 120 GLY A CA 1
ATOM 994 C C . GLY A 1 120 ? 0.564 0.193 23.322 1.00 60.12 120 GLY A C 1
ATOM 995 O O . GLY A 1 120 ? 0.119 0.065 24.467 1.00 60.12 120 GLY A O 1
ATOM 996 N N . LYS A 1 121 ? 0.625 1.387 22.719 1.00 61.00 121 LYS A N 1
ATOM 997 C CA . LYS A 1 121 ? -0.042 2.565 23.278 1.00 61.00 121 LYS A CA 1
ATOM 998 C C . LYS A 1 121 ? -1.537 2.480 22.955 1.00 61.00 121 LYS A C 1
ATOM 1000 O O . LYS A 1 121 ? -1.901 2.268 21.802 1.00 61.00 121 LYS A O 1
ATOM 1005 N N . PRO A 1 122 ? -2.428 2.626 23.948 1.00 55.84 122 PRO A N 1
ATOM 1006 C CA . PRO A 1 122 ? -3.834 2.830 23.646 1.00 55.84 122 PRO A CA 1
ATOM 1007 C C . PRO A 1 122 ? -3.970 4.111 22.814 1.00 55.84 122 PRO A C 1
ATOM 1009 O O . PRO A 1 122 ? -3.392 5.134 23.190 1.00 55.84 122 PRO A O 1
ATOM 1012 N N . LEU A 1 123 ? -4.744 4.062 21.725 1.00 58.62 123 LEU A N 1
ATOM 1013 C CA . LEU A 1 123 ? -5.334 5.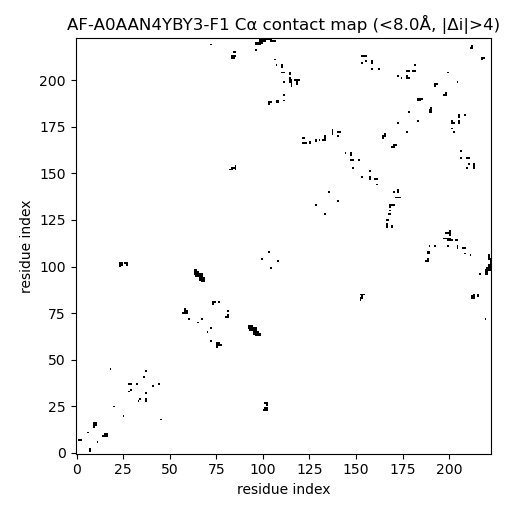255 21.112 1.00 58.62 123 LEU A CA 1
ATOM 1014 C C . LEU A 1 123 ? -6.102 5.974 22.229 1.00 58.62 123 LEU A C 1
ATOM 1016 O O . LEU A 1 123 ? -7.155 5.490 22.626 1.00 58.62 123 LEU A O 1
ATOM 1020 N N . GLY A 1 124 ? -5.492 7.001 22.831 1.00 53.41 124 GLY A N 1
ATOM 1021 C CA . GLY A 1 124 ? -6.060 7.841 23.888 1.00 53.41 124 GLY A CA 1
ATOM 1022 C C . GLY A 1 124 ? -6.479 7.131 25.189 1.00 53.41 124 GLY A C 1
ATOM 1023 O O . GLY A 1 124 ? -7.277 6.198 25.223 1.00 53.41 124 GLY A O 1
ATOM 1024 N N . GLN A 1 125 ? -6.042 7.645 26.343 1.00 46.44 125 GLN A N 1
ATOM 1025 C CA . GLN A 1 125 ? -6.699 7.342 27.627 1.00 46.44 125 GLN A CA 1
ATOM 1026 C C . GLN A 1 125 ? -8.010 8.143 27.742 1.00 46.44 125 GLN A C 1
ATOM 1028 O O . GLN A 1 125 ? -8.146 9.039 28.573 1.00 46.44 125 GLN A O 1
ATOM 1033 N N . GLY A 1 126 ? -8.974 7.848 26.870 1.00 51.75 126 GLY A N 1
ATOM 1034 C CA . GLY A 1 126 ? -10.347 8.331 26.976 1.00 51.75 126 GLY A CA 1
ATOM 1035 C C . GLY A 1 126 ? -11.124 7.517 28.011 1.00 51.75 126 GLY A C 1
ATOM 1036 O O . GLY A 1 126 ? -10.928 6.309 28.138 1.00 51.75 126 GLY A O 1
ATOM 1037 N N . ALA A 1 127 ? -11.986 8.182 28.785 1.00 53.66 127 ALA A N 1
ATOM 1038 C CA . ALA A 1 127 ? -12.791 7.583 29.850 1.00 53.66 127 ALA A CA 1
ATOM 1039 C C . ALA A 1 127 ? -13.416 6.243 29.423 1.00 53.66 127 ALA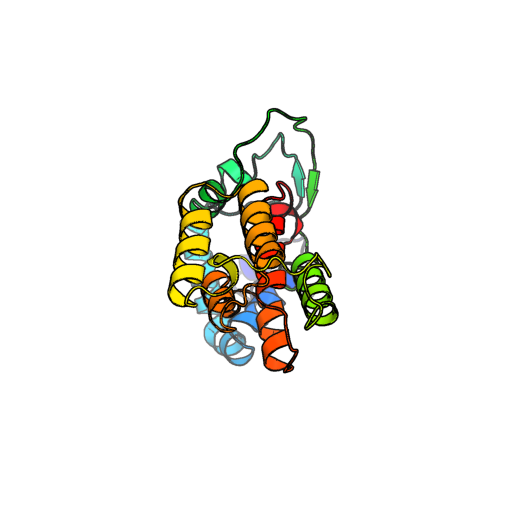 A C 1
ATOM 1041 O O . ALA A 1 127 ? -14.032 6.147 28.368 1.00 53.66 127 ALA A O 1
ATOM 1042 N N . ARG A 1 128 ? -13.275 5.202 30.250 1.00 52.91 128 ARG A N 1
ATOM 1043 C CA . ARG A 1 128 ? -13.832 3.871 29.981 1.00 52.91 128 ARG A CA 1
ATOM 1044 C C . ARG A 1 128 ? -15.362 3.948 30.002 1.00 52.91 128 ARG A C 1
ATOM 1046 O O . ARG A 1 128 ? -15.974 3.902 31.067 1.00 52.91 128 ARG A O 1
ATOM 1053 N N . TRP A 1 129 ? -15.988 4.074 28.837 1.00 54.97 129 TRP A N 1
ATOM 1054 C CA . TRP A 1 129 ? -17.441 4.009 28.727 1.00 54.97 129 TRP A CA 1
ATOM 1055 C C . TRP A 1 129 ? -17.873 2.555 28.938 1.00 54.97 129 TRP A C 1
ATOM 1057 O O . TRP A 1 129 ? -17.526 1.671 28.157 1.00 54.97 129 TRP A O 1
ATOM 1067 N N . HIS A 1 130 ? -18.636 2.286 29.999 1.00 57.59 130 HIS A N 1
ATOM 1068 C CA . HIS A 1 130 ? -19.289 0.992 30.229 1.00 57.59 130 HIS A CA 1
ATOM 1069 C C . HIS A 1 130 ? -20.474 0.806 29.266 1.00 57.59 130 HIS A C 1
ATOM 1071 O O . HIS A 1 130 ? -21.625 0.692 29.677 1.00 57.59 130 HIS A O 1
ATOM 1077 N N . SER A 1 131 ? -20.196 0.827 27.963 1.00 67.81 131 SER A N 1
ATOM 1078 C CA . SER A 1 131 ? -21.184 0.578 26.920 1.00 67.81 131 SER A CA 1
ATOM 1079 C C . SER A 1 131 ? -21.274 -0.919 26.637 1.00 67.81 131 SER A C 1
ATOM 1081 O O . SER A 1 131 ? -20.251 -1.594 26.530 1.00 67.81 131 SER A O 1
ATOM 1083 N N . ILE A 1 132 ? -22.491 -1.438 26.446 1.00 75.00 132 ILE A N 1
ATOM 1084 C CA . ILE A 1 132 ? -22.718 -2.798 25.919 1.00 75.00 132 ILE A CA 1
ATOM 1085 C C . ILE A 1 132 ? -21.966 -2.984 24.590 1.00 75.00 132 ILE A C 1
ATOM 1087 O O . ILE A 1 132 ? -21.435 -4.058 24.317 1.00 75.00 132 ILE A O 1
ATOM 1091 N N . VAL A 1 133 ? -21.847 -1.904 23.813 1.00 77.75 133 VAL A N 1
ATOM 1092 C CA . VAL A 1 133 ? -21.156 -1.869 22.521 1.00 77.75 133 VAL A CA 1
ATOM 1093 C C . VAL A 1 133 ? -19.649 -2.131 22.664 1.00 77.75 133 VAL A C 1
ATOM 1095 O O . VAL A 1 133 ? -19.040 -2.661 21.747 1.00 77.75 133 VAL A O 1
ATOM 1098 N N . ALA A 1 134 ? -19.035 -1.874 23.824 1.00 80.44 134 ALA A N 1
ATOM 1099 C CA . ALA A 1 134 ? -17.617 -2.181 24.038 1.00 80.44 134 ALA A CA 1
ATOM 1100 C C . ALA A 1 134 ? -17.325 -3.693 24.123 1.00 80.44 134 ALA A C 1
ATOM 1102 O O . ALA A 1 134 ? -16.198 -4.109 23.879 1.00 80.44 134 ALA A O 1
ATOM 1103 N N . ASN A 1 135 ? -18.329 -4.523 24.435 1.00 84.62 135 ASN A N 1
ATOM 1104 C CA . ASN A 1 135 ? -18.167 -5.963 24.679 1.00 84.62 135 ASN A CA 1
ATOM 1105 C C . ASN A 1 135 ? -18.764 -6.840 23.563 1.00 84.62 135 ASN A C 1
ATOM 1107 O O . ASN A 1 135 ? -19.187 -7.968 23.821 1.00 84.62 135 ASN A O 1
ATOM 1111 N N . VAL A 1 136 ? -18.862 -6.324 22.337 1.00 89.12 136 VAL A N 1
ATOM 1112 C CA . VAL A 1 136 ? -19.376 -7.103 21.201 1.00 89.12 136 VAL A CA 1
ATOM 1113 C C . VAL A 1 136 ? -18.351 -8.145 20.719 1.00 89.12 136 VAL A C 1
ATOM 1115 O O . VAL A 1 136 ? -17.146 -7.938 20.879 1.00 89.12 136 VAL A O 1
ATOM 1118 N N . PRO A 1 137 ? -18.799 -9.263 20.113 1.00 93.12 137 PRO A N 1
ATOM 1119 C CA . PRO A 1 137 ? -17.900 -10.246 19.510 1.00 93.12 137 PRO A CA 1
ATOM 1120 C C . PRO A 1 137 ? -17.024 -9.641 18.409 1.00 93.12 137 PRO A C 1
ATOM 1122 O O . PRO A 1 137 ? -17.456 -8.745 17.680 1.00 93.12 137 PRO A O 1
ATOM 1125 N N . VAL A 1 138 ? -15.807 -10.165 18.251 1.00 91.38 138 VAL A N 1
ATOM 1126 C CA . VAL A 1 138 ? -14.818 -9.646 17.292 1.00 91.38 138 VAL A CA 1
ATOM 1127 C C . VAL A 1 138 ? -15.303 -9.717 15.843 1.00 91.38 138 VAL A C 1
ATOM 1129 O O . VAL A 1 138 ? -14.997 -8.837 15.045 1.00 91.38 138 VAL A O 1
ATOM 1132 N N . GLU A 1 139 ? -16.131 -10.706 15.513 1.00 93.88 139 GLU A N 1
ATOM 1133 C CA . GLU A 1 139 ? -16.752 -10.852 14.198 1.00 93.88 139 GLU A CA 1
ATOM 1134 C C . GLU A 1 139 ? -17.678 -9.670 13.894 1.00 93.88 139 GLU A C 1
ATOM 1136 O O . GLU A 1 139 ? -17.693 -9.159 12.777 1.00 93.88 139 GLU A O 1
ATOM 1141 N N . VAL A 1 140 ? -18.412 -9.188 14.901 1.00 94.06 140 VAL A N 1
ATOM 1142 C CA . VAL A 1 140 ? -19.297 -8.024 14.769 1.00 94.06 140 VAL A CA 1
ATOM 1143 C C . VAL A 1 140 ? -18.477 -6.747 14.610 1.00 94.06 140 VAL A C 1
ATOM 1145 O O . VAL A 1 140 ? -18.821 -5.911 13.781 1.00 94.06 140 VAL A O 1
ATOM 1148 N N . ILE A 1 141 ? -17.366 -6.615 15.345 1.00 94.19 141 ILE A N 1
ATOM 1149 C CA . ILE A 1 141 ? -16.425 -5.494 15.185 1.00 94.19 141 ILE A CA 1
ATOM 1150 C C . ILE A 1 141 ? -15.922 -5.440 13.741 1.00 94.19 141 ILE A C 1
ATOM 1152 O O . ILE A 1 141 ? -15.999 -4.392 13.105 1.00 94.19 141 ILE A O 1
ATOM 1156 N N . MET A 1 142 ? -15.451 -6.571 13.209 1.00 94.38 142 MET A N 1
ATOM 1157 C CA . MET A 1 142 ? -14.964 -6.664 11.832 1.00 94.38 142 MET A CA 1
ATOM 1158 C C . MET A 1 142 ? -16.043 -6.265 10.822 1.00 94.38 142 MET A C 1
ATOM 1160 O O . MET A 1 142 ? -15.774 -5.423 9.975 1.00 94.38 142 MET A O 1
ATOM 1164 N N . ILE A 1 143 ? -17.276 -6.764 10.974 1.00 94.94 143 ILE A N 1
ATOM 1165 C CA . ILE A 1 143 ? -18.408 -6.387 10.111 1.00 94.94 143 ILE A CA 1
ATOM 1166 C C . ILE A 1 143 ? -18.673 -4.877 10.158 1.00 94.94 143 ILE A C 1
ATOM 1168 O O . ILE A 1 143 ? -18.923 -4.266 9.120 1.00 94.94 143 ILE A O 1
ATOM 1172 N N . ILE A 1 144 ? -18.619 -4.254 11.338 1.00 94.38 144 ILE A N 1
ATOM 1173 C CA . ILE A 1 144 ? -18.826 -2.806 11.482 1.00 94.38 144 ILE A CA 1
ATOM 1174 C C . ILE A 1 144 ? -17.726 -2.035 10.755 1.00 94.38 144 ILE A C 1
ATOM 1176 O O . ILE A 1 144 ? -18.032 -1.118 9.994 1.00 94.38 144 ILE A O 1
ATOM 1180 N N . ILE A 1 145 ? -16.460 -2.414 10.950 1.00 94.00 145 ILE A N 1
ATOM 1181 C CA . ILE A 1 145 ? -15.346 -1.769 10.252 1.00 94.00 145 ILE A CA 1
ATOM 1182 C C . ILE A 1 145 ? -15.478 -1.975 8.738 1.00 94.00 145 ILE A C 1
ATOM 1184 O O . ILE A 1 145 ? -15.396 -1.004 7.992 1.00 94.00 145 ILE A O 1
ATOM 1188 N N . ASP A 1 146 ? -15.756 -3.190 8.268 1.00 93.25 146 ASP A N 1
ATOM 1189 C CA . ASP A 1 146 ? -15.984 -3.475 6.846 1.00 93.25 146 ASP A CA 1
ATOM 1190 C C . ASP A 1 146 ? -17.125 -2.619 6.276 1.00 93.25 146 ASP A C 1
ATOM 1192 O O . ASP A 1 146 ? -16.965 -2.001 5.225 1.00 93.25 146 ASP A O 1
ATOM 1196 N N . THR A 1 147 ? -18.218 -2.457 7.026 1.00 94.62 147 THR A N 1
ATOM 1197 C CA . THR A 1 147 ? -19.343 -1.588 6.646 1.00 94.62 147 THR A CA 1
ATOM 1198 C C . THR A 1 147 ? -18.915 -0.123 6.505 1.00 94.62 147 THR A C 1
ATOM 1200 O O . THR A 1 147 ? -19.328 0.546 5.556 1.00 94.62 147 THR A O 1
ATOM 1203 N N . ILE A 1 148 ? -18.065 0.398 7.401 1.00 92.62 148 ILE A N 1
ATOM 1204 C CA . ILE A 1 148 ? -17.502 1.755 7.265 1.00 92.62 148 ILE A CA 1
ATOM 1205 C C . ILE A 1 148 ? -16.725 1.862 5.947 1.00 92.62 148 ILE A C 1
ATOM 1207 O O . ILE A 1 148 ? -16.920 2.822 5.199 1.00 92.62 148 ILE A O 1
ATOM 1211 N N . TYR A 1 149 ? -15.897 0.861 5.632 1.00 88.06 149 TYR A N 1
ATOM 1212 C CA . TYR A 1 149 ? -15.091 0.854 4.411 1.00 88.06 149 TYR A CA 1
ATOM 1213 C C . TYR A 1 149 ? -15.913 0.737 3.121 1.00 88.06 149 TYR A C 1
ATOM 1215 O O . TYR A 1 149 ? -15.548 1.361 2.126 1.00 88.06 149 TYR A O 1
ATOM 1223 N N . GLU A 1 150 ? -16.998 -0.036 3.138 1.00 88.50 150 GLU A N 1
ATOM 1224 C CA . GLU A 1 150 ? -17.864 -0.295 1.980 1.00 88.50 150 GLU A CA 1
ATOM 1225 C C . GLU A 1 150 ? -18.915 0.799 1.752 1.00 88.50 150 GLU A C 1
ATOM 1227 O O . GLU A 1 150 ? -19.328 1.045 0.619 1.00 88.50 150 GLU A O 1
ATOM 1232 N N . SER A 1 151 ? -19.347 1.485 2.813 1.00 88.00 151 SER A N 1
ATOM 1233 C CA . SER A 1 151 ? -20.417 2.489 2.734 1.00 88.00 151 SER A CA 1
ATOM 1234 C C . SER A 1 151 ? -20.021 3.774 2.001 1.00 88.00 151 SER A C 1
ATOM 1236 O O . SER A 1 151 ? -20.898 4.538 1.588 1.00 88.00 151 SER A O 1
ATOM 1238 N N . ARG A 1 152 ? -18.717 4.046 1.858 1.00 82.75 152 ARG A N 1
ATOM 1239 C CA . ARG A 1 152 ? -18.189 5.289 1.282 1.00 82.75 152 ARG A CA 1
ATOM 1240 C C . ARG A 1 152 ? -16.937 5.029 0.435 1.00 82.75 152 ARG A C 1
ATOM 1242 O O . ARG A 1 152 ? -16.130 4.165 0.788 1.00 82.75 152 ARG A O 1
ATOM 1249 N N . PRO A 1 153 ? -16.720 5.807 -0.643 1.00 82.62 153 PRO A N 1
ATOM 1250 C CA . PRO A 1 153 ? -15.429 5.815 -1.328 1.00 82.62 153 PRO A CA 1
ATOM 1251 C C . PRO A 1 153 ? -14.315 6.269 -0.367 1.00 82.62 153 PRO A C 1
ATOM 1253 O O . PRO A 1 153 ? -14.612 6.813 0.701 1.00 82.62 153 PRO A O 1
ATOM 1256 N N . PRO A 1 154 ? -13.030 6.078 -0.712 1.00 82.62 154 PRO A N 1
ATOM 1257 C CA . PRO A 1 154 ? -11.942 6.581 0.117 1.00 82.62 154 PRO A CA 1
ATOM 1258 C C . PRO A 1 154 ? -12.048 8.082 0.373 1.00 82.62 154 PRO A C 1
ATOM 1260 O O . PRO A 1 154 ? -12.075 8.892 -0.552 1.00 82.62 154 PRO A O 1
ATOM 1263 N N . CYS A 1 155 ? -12.132 8.433 1.652 1.00 85.19 155 CYS A N 1
ATOM 1264 C CA . CYS A 1 155 ? -12.205 9.803 2.128 1.00 85.19 155 CYS A CA 1
ATOM 1265 C C . CYS A 1 155 ? -11.643 9.904 3.558 1.00 85.19 155 CYS A C 1
ATOM 1267 O O . CYS A 1 155 ? -11.586 8.883 4.259 1.00 85.19 155 CYS A O 1
ATOM 1269 N N . PRO A 1 156 ? -11.238 11.106 4.008 1.00 88.06 156 PRO A N 1
ATOM 1270 C CA . PRO A 1 156 ? -10.691 11.305 5.350 1.00 88.06 156 PRO A CA 1
ATOM 1271 C C . PRO A 1 156 ? -11.660 10.874 6.458 1.00 88.06 156 PRO A C 1
ATOM 1273 O O . PRO A 1 156 ? -11.252 10.265 7.445 1.00 88.06 156 PRO A O 1
ATOM 1276 N N . GLU A 1 157 ? -12.961 11.106 6.272 1.00 90.50 157 GLU A N 1
ATOM 1277 C CA . GLU A 1 157 ? -13.996 10.770 7.252 1.00 90.50 157 GLU A CA 1
ATOM 1278 C C . GLU A 1 157 ? -14.065 9.267 7.509 1.00 90.50 157 GLU A C 1
ATOM 1280 O O . GLU A 1 157 ? -14.276 8.849 8.636 1.00 90.50 157 GLU A O 1
ATOM 1285 N N . ARG A 1 158 ? -13.835 8.433 6.490 1.00 90.44 158 ARG A N 1
ATOM 1286 C CA . ARG A 1 158 ? -13.834 6.970 6.629 1.00 90.44 158 ARG A CA 1
ATOM 1287 C C . ARG A 1 158 ? -12.699 6.479 7.534 1.00 90.44 158 ARG A C 1
ATOM 1289 O O . ARG A 1 158 ? -12.887 5.553 8.326 1.00 90.44 158 ARG A O 1
ATOM 1296 N N . ILE A 1 159 ? -11.525 7.098 7.407 1.00 90.81 159 ILE A N 1
ATOM 1297 C CA . ILE A 1 159 ? -10.344 6.812 8.235 1.00 90.81 159 ILE A CA 1
ATOM 1298 C C . ILE A 1 159 ? -10.613 7.278 9.667 1.00 90.81 159 ILE A C 1
ATOM 1300 O O . ILE A 1 159 ? -10.428 6.511 10.613 1.00 90.81 159 ILE A O 1
ATOM 1304 N N . GLN A 1 160 ? -11.143 8.494 9.815 1.00 91.81 160 GLN A N 1
ATOM 1305 C CA . GLN A 1 160 ? -11.476 9.066 11.113 1.00 91.81 160 GLN A CA 1
ATOM 1306 C C . GLN A 1 160 ? -12.570 8.272 11.838 1.00 91.81 160 GLN A C 1
ATOM 1308 O O . GLN A 1 160 ? -12.418 7.981 13.019 1.00 91.81 160 GLN A O 1
ATOM 1313 N N . ASP A 1 161 ? -13.641 7.875 11.145 1.00 92.75 161 ASP A N 1
ATOM 1314 C CA . ASP A 1 161 ? -14.735 7.067 11.694 1.00 92.75 161 ASP A CA 1
ATOM 1315 C C . ASP A 1 161 ? -14.203 5.714 12.196 1.00 92.75 161 ASP A C 1
ATOM 1317 O O . ASP A 1 161 ? -14.551 5.278 13.294 1.00 92.75 161 ASP A O 1
ATOM 1321 N N . THR A 1 162 ? -13.297 5.083 11.439 1.00 92.62 162 THR A N 1
ATOM 1322 C CA . THR A 1 162 ? -12.624 3.842 11.857 1.00 92.62 162 THR A CA 1
ATOM 1323 C C . THR A 1 162 ? -11.797 4.059 13.126 1.00 92.62 162 THR A C 1
ATOM 1325 O O . THR A 1 162 ? -11.949 3.306 14.086 1.00 92.62 162 THR A O 1
ATOM 1328 N N . SER A 1 163 ? -10.953 5.097 13.153 1.00 91.31 163 SER A N 1
ATOM 1329 C CA . SER A 1 163 ? -10.113 5.420 14.313 1.00 91.31 163 SER A CA 1
ATOM 1330 C C . SER A 1 163 ? -10.960 5.711 15.558 1.00 91.31 163 SER A C 1
ATOM 1332 O O . SER A 1 163 ? -10.778 5.081 16.599 1.00 91.31 163 SER A O 1
ATOM 1334 N N . ASN A 1 164 ? -11.974 6.570 15.416 1.00 91.62 164 ASN A N 1
ATOM 1335 C CA . ASN A 1 164 ? -12.885 6.970 16.488 1.00 91.62 164 ASN A CA 1
ATOM 1336 C C . ASN A 1 164 ? -13.621 5.780 17.102 1.00 91.62 164 ASN A C 1
ATOM 1338 O O . ASN A 1 164 ? -13.767 5.712 18.316 1.00 91.62 164 ASN A O 1
ATOM 1342 N N . VAL A 1 165 ? -14.121 4.856 16.279 1.00 91.88 165 VAL A N 1
ATOM 1343 C CA . VAL A 1 165 ? -14.868 3.687 16.759 1.00 91.88 165 VAL A CA 1
ATOM 1344 C C . VAL A 1 165 ? -13.946 2.724 17.511 1.00 91.88 165 VAL A C 1
ATOM 1346 O O . VAL A 1 165 ? -14.314 2.239 18.583 1.00 91.88 165 VAL A O 1
ATOM 1349 N N . LEU A 1 166 ? -12.737 2.479 16.995 1.00 91.00 166 LEU A N 1
ATOM 1350 C CA . LEU A 1 166 ? -11.751 1.632 17.668 1.00 91.00 166 LEU A CA 1
ATOM 1351 C C . LEU A 1 166 ? -11.297 2.241 19.001 1.00 91.00 166 LEU A C 1
ATOM 1353 O O . LEU A 1 166 ? -11.238 1.534 20.006 1.00 91.00 166 LEU A O 1
ATOM 1357 N N . GLU A 1 167 ? -11.053 3.550 19.030 1.00 88.19 167 GLU A N 1
ATOM 1358 C CA . GLU A 1 167 ? -10.671 4.293 20.231 1.00 88.19 167 GLU A CA 1
ATOM 1359 C C . GLU A 1 167 ? -11.814 4.367 21.257 1.00 88.19 167 GLU A C 1
ATOM 1361 O O . GLU A 1 167 ? -11.643 3.974 22.412 1.00 88.19 167 GLU A O 1
ATOM 1366 N N . ALA A 1 168 ? -13.005 4.816 20.856 1.00 87.62 168 ALA A N 1
ATOM 1367 C CA . ALA A 1 168 ? -14.121 5.057 21.772 1.00 87.62 168 ALA A CA 1
ATOM 1368 C C . ALA A 1 168 ? -14.584 3.783 22.490 1.00 87.62 168 ALA A C 1
ATOM 1370 O O . ALA A 1 168 ? -14.936 3.825 23.672 1.00 87.62 168 ALA A O 1
ATOM 1371 N N . PHE A 1 169 ? -14.576 2.647 21.788 1.00 88.06 169 PHE A N 1
ATOM 1372 C CA . PHE A 1 169 ? -14.970 1.357 22.355 1.00 88.06 169 PHE A CA 1
ATOM 1373 C C . PHE A 1 169 ? -13.787 0.502 22.811 1.00 88.06 169 PHE A C 1
ATOM 1375 O O . PHE A 1 169 ? -14.007 -0.589 23.337 1.00 88.06 169 PHE A O 1
ATOM 1382 N N . GLN A 1 170 ? -12.553 0.997 22.647 1.00 86.19 170 GLN A N 1
ATOM 1383 C CA . GLN A 1 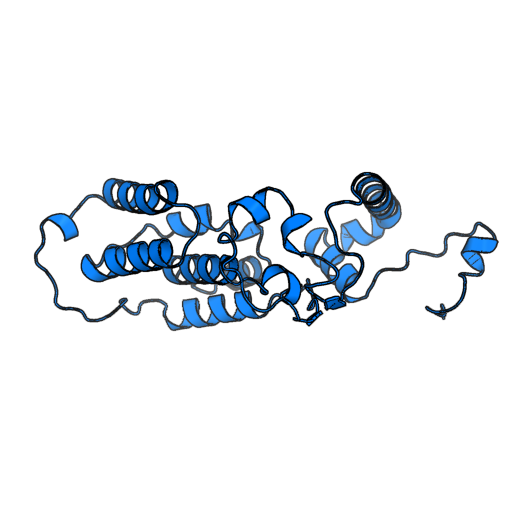170 ? -11.315 0.269 22.947 1.00 86.19 170 GLN A CA 1
ATOM 1384 C C . GLN A 1 170 ? -11.289 -1.113 22.274 1.00 86.19 170 GLN A C 1
ATOM 1386 O O . GLN A 1 170 ? -10.837 -2.112 22.844 1.00 86.19 170 GLN A O 1
ATOM 1391 N N . TRP A 1 171 ? -11.834 -1.177 21.060 1.00 89.81 171 TRP A N 1
ATOM 1392 C CA . TRP A 1 171 ? -11.930 -2.406 20.292 1.00 89.81 171 TRP A CA 1
ATOM 1393 C C . TRP A 1 171 ? -10.559 -2.820 19.779 1.00 89.81 171 TRP A C 1
ATOM 1395 O O . TRP A 1 171 ? -9.787 -2.012 19.266 1.00 89.81 171 TRP A O 1
ATOM 1405 N N . LYS A 1 172 ? -10.276 -4.118 19.885 1.00 88.19 172 LYS A N 1
ATOM 1406 C CA . LYS A 1 172 ? -9.068 -4.722 19.331 1.00 88.19 172 LYS A CA 1
ATOM 1407 C C . LYS A 1 172 ? -9.439 -5.566 18.129 1.00 88.19 172 LYS A C 1
ATOM 1409 O O . LYS A 1 172 ? -10.244 -6.490 18.236 1.00 88.19 172 LYS A O 1
ATOM 1414 N N . LEU A 1 173 ? -8.836 -5.239 16.996 1.00 89.88 173 LEU A N 1
ATOM 1415 C CA . LEU A 1 173 ? -8.926 -6.057 15.799 1.00 89.88 173 LEU A CA 1
ATOM 1416 C C . LEU A 1 173 ? -7.924 -7.216 15.895 1.00 89.88 173 LEU A C 1
ATOM 1418 O O . LEU A 1 173 ? -6.870 -7.053 16.512 1.00 89.88 173 LEU A O 1
ATOM 1422 N N . PRO A 1 174 ? -8.218 -8.381 15.292 1.00 89.12 174 PRO A N 1
ATOM 1423 C CA . PRO A 1 174 ? -7.240 -9.453 15.192 1.00 89.12 174 PRO A CA 1
ATOM 1424 C C . PRO A 1 174 ? -5.994 -8.985 14.438 1.00 89.12 174 PRO A C 1
ATOM 1426 O O . PRO A 1 174 ? -6.116 -8.344 13.394 1.00 89.12 174 PRO A O 1
ATOM 1429 N N . ASP A 1 175 ? -4.811 -9.419 14.875 1.00 83.69 175 ASP A N 1
ATOM 1430 C CA . ASP A 1 175 ? -3.533 -9.059 14.238 1.00 83.69 175 ASP A CA 1
ATOM 1431 C C . ASP A 1 175 ? -3.476 -9.414 12.744 1.00 83.69 175 ASP A C 1
ATOM 1433 O O . ASP A 1 175 ? -2.723 -8.819 11.985 1.00 83.69 175 ASP A O 1
ATOM 1437 N N . SER A 1 176 ? -4.289 -10.378 12.301 1.00 87.31 176 SER A N 1
ATOM 1438 C CA . SER A 1 176 ? -4.372 -10.805 10.899 1.00 87.31 176 SER A CA 1
ATOM 1439 C C . SER A 1 176 ? -5.316 -9.970 10.026 1.00 87.31 176 SER A C 1
ATOM 1441 O O . SER A 1 176 ? -5.258 -10.077 8.800 1.00 87.31 176 SER A O 1
ATOM 1443 N N . TYR A 1 177 ? -6.181 -9.146 10.622 1.00 91.06 177 TYR A N 1
ATOM 1444 C CA . TYR A 1 177 ? -7.223 -8.414 9.903 1.00 91.06 177 TYR A CA 1
ATOM 1445 C C . TYR A 1 177 ? -6.640 -7.314 9.011 1.00 91.06 177 TYR A C 1
ATOM 1447 O O . TYR A 1 177 ? -6.817 -7.322 7.792 1.00 91.06 177 TYR A O 1
ATOM 1455 N N . CYS A 1 178 ? -5.878 -6.401 9.609 1.00 88.56 178 CYS A N 1
ATOM 1456 C CA . CYS A 1 178 ? -5.253 -5.283 8.910 1.00 88.56 178 CYS A CA 1
ATOM 1457 C C . CYS A 1 178 ? -4.224 -5.729 7.849 1.00 88.56 178 CYS A C 1
ATOM 1459 O O . CYS A 1 178 ? -4.333 -5.271 6.710 1.00 88.56 178 CYS A O 1
ATOM 1461 N N . PRO A 1 179 ? -3.308 -6.688 8.112 1.00 87.56 179 PRO A N 1
ATOM 1462 C CA . PRO A 1 179 ? -2.409 -7.210 7.080 1.00 87.56 179 PRO A CA 1
ATOM 1463 C C . PRO A 1 179 ? -3.132 -7.760 5.851 1.00 87.56 179 PRO A C 1
ATOM 1465 O O . PRO A 1 179 ? -2.675 -7.554 4.731 1.00 87.56 179 PRO A O 1
ATOM 1468 N N . ARG A 1 180 ? -4.274 -8.438 6.025 1.00 87.25 180 ARG A N 1
ATOM 1469 C CA . ARG A 1 180 ? -5.055 -8.940 4.883 1.00 87.25 180 ARG A CA 1
ATOM 1470 C C . ARG A 1 180 ? -5.634 -7.812 4.035 1.00 87.25 180 ARG A C 1
ATOM 1472 O O . ARG A 1 180 ? -5.695 -7.959 2.821 1.00 87.25 180 ARG A O 1
ATOM 1479 N N . ARG A 1 181 ? -6.024 -6.697 4.658 1.00 84.00 181 ARG A N 1
ATOM 1480 C CA . ARG A 1 181 ? -6.554 -5.515 3.963 1.00 84.00 181 ARG A CA 1
ATOM 1481 C C . ARG A 1 181 ? -5.455 -4.721 3.247 1.00 84.00 181 ARG A C 1
ATOM 1483 O O 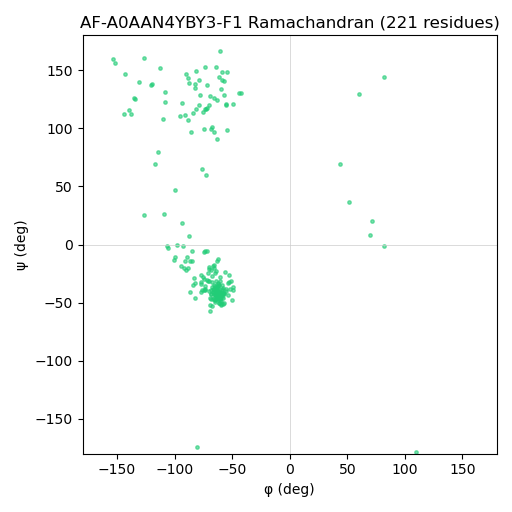. ARG A 1 181 ? -5.681 -4.266 2.133 1.00 84.00 181 ARG A O 1
ATOM 1490 N N . CYS A 1 182 ? -4.276 -4.591 3.856 1.00 82.31 182 CYS A N 1
ATOM 1491 C CA . CYS A 1 182 ? -3.170 -3.785 3.324 1.00 82.31 182 CYS A CA 1
ATOM 1492 C C . CYS A 1 182 ? -2.199 -4.561 2.420 1.00 82.31 182 CYS A C 1
ATOM 1494 O O . CYS A 1 182 ? -1.398 -3.945 1.727 1.00 82.31 182 CYS A O 1
ATOM 1496 N N . ASN A 1 183 ? -2.264 -5.896 2.423 1.00 84.25 183 ASN A N 1
ATOM 1497 C CA . ASN A 1 183 ? -1.397 -6.798 1.663 1.00 84.25 183 ASN A CA 1
ATOM 1498 C C . ASN A 1 183 ? 0.094 -6.387 1.708 1.00 84.25 183 ASN A C 1
ATOM 1500 O O . ASN A 1 183 ? 0.663 -5.974 0.693 1.00 84.25 183 ASN A O 1
ATOM 1504 N N . PRO A 1 184 ? 0.763 -6.517 2.872 1.00 83.62 184 PRO A N 1
ATOM 1505 C CA . PRO A 1 184 ? 2.140 -6.059 3.059 1.00 83.62 184 PRO A CA 1
ATOM 1506 C C . PRO A 1 184 ? 3.147 -6.778 2.152 1.00 83.62 184 PRO A C 1
ATOM 1508 O O . PRO A 1 184 ? 4.280 -6.334 2.028 1.00 83.62 184 PRO A O 1
ATOM 1511 N N . SER A 1 185 ? 2.754 -7.872 1.494 1.00 82.00 185 SER A N 1
ATOM 1512 C CA . SER A 1 185 ? 3.565 -8.556 0.484 1.00 82.00 185 SER A CA 1
ATOM 1513 C C . SER A 1 185 ? 3.836 -7.697 -0.754 1.00 82.00 185 SER A C 1
ATOM 1515 O O . SER A 1 185 ? 4.798 -7.966 -1.466 1.00 82.00 185 SER A O 1
ATOM 1517 N N . LEU A 1 186 ? 2.995 -6.690 -1.010 1.00 82.38 186 LEU A N 1
ATOM 1518 C CA . LEU A 1 186 ? 3.159 -5.734 -2.107 1.00 82.38 186 LEU A CA 1
ATOM 1519 C C . LEU A 1 186 ? 3.992 -4.508 -1.712 1.00 82.38 186 LEU A C 1
ATOM 1521 O O . LEU A 1 186 ? 4.364 -3.728 -2.581 1.00 82.38 186 LEU A O 1
ATOM 1525 N N . LEU A 1 187 ? 4.279 -4.335 -0.418 1.00 88.19 187 LEU A N 1
ATOM 1526 C CA . LEU A 1 187 ? 5.016 -3.194 0.117 1.00 88.19 187 LEU A CA 1
ATOM 1527 C C . LEU A 1 187 ? 6.380 -3.669 0.596 1.00 88.19 187 LEU A C 1
ATOM 1529 O O . LEU A 1 187 ? 6.494 -4.354 1.616 1.00 88.19 187 LEU A O 1
ATOM 1533 N N . PHE A 1 188 ? 7.427 -3.309 -0.135 1.00 89.62 188 PHE A N 1
ATOM 1534 C CA . PHE A 1 188 ? 8.753 -3.821 0.165 1.00 89.62 188 PHE A CA 1
ATOM 1535 C C . PHE A 1 188 ? 9.251 -3.417 1.558 1.00 89.62 188 PHE A C 1
ATOM 1537 O O . PHE A 1 188 ? 9.858 -4.228 2.253 1.00 89.62 188 PHE A O 1
ATOM 1544 N N . GLU A 1 189 ? 8.953 -2.196 2.000 1.00 92.19 189 GLU A N 1
ATOM 1545 C CA . GLU A 1 189 ? 9.301 -1.684 3.326 1.00 92.19 189 GLU A CA 1
ATOM 1546 C C . GLU A 1 189 ? 8.623 -2.497 4.434 1.00 92.19 189 GLU A C 1
ATOM 1548 O O . GLU A 1 189 ? 9.254 -2.832 5.437 1.00 92.19 189 GLU A O 1
ATOM 1553 N N . ALA A 1 190 ? 7.346 -2.846 4.248 1.00 90.75 190 ALA A N 1
ATOM 1554 C CA . ALA A 1 190 ? 6.608 -3.658 5.211 1.00 90.75 190 ALA A CA 1
ATOM 1555 C C . ALA A 1 190 ? 7.150 -5.091 5.239 1.00 90.75 190 ALA A C 1
ATOM 1557 O O . ALA A 1 190 ? 7.293 -5.685 6.309 1.00 90.75 190 ALA A O 1
ATOM 1558 N N . GLN A 1 191 ? 7.498 -5.643 4.074 1.00 89.69 191 GLN A N 1
ATOM 1559 C CA . GLN A 1 191 ? 8.095 -6.968 3.981 1.00 89.69 191 GLN A CA 1
ATOM 1560 C C . GLN A 1 191 ? 9.466 -7.033 4.669 1.00 89.69 191 GLN A C 1
ATOM 1562 O O . GLN A 1 191 ? 9.753 -8.013 5.360 1.00 89.69 191 GLN A O 1
ATOM 1567 N N . ASP A 1 192 ? 10.299 -6.005 4.509 1.00 91.38 192 ASP A N 1
ATOM 1568 C CA . ASP A 1 192 ? 11.584 -5.898 5.200 1.00 91.38 192 ASP A CA 1
ATOM 1569 C C . ASP A 1 192 ? 11.395 -5.840 6.719 1.00 91.38 192 ASP A C 1
ATOM 1571 O O . ASP A 1 192 ? 12.060 -6.579 7.445 1.00 91.38 192 ASP A O 1
ATOM 1575 N N . ALA A 1 193 ? 10.454 -5.019 7.197 1.00 90.81 193 ALA A N 1
ATOM 1576 C CA . ALA A 1 193 ? 10.138 -4.906 8.620 1.00 90.81 193 ALA A CA 1
ATOM 1577 C C . ALA A 1 193 ? 9.658 -6.246 9.209 1.00 90.81 193 ALA A C 1
ATOM 1579 O O . ALA A 1 193 ? 10.139 -6.673 10.259 1.00 90.81 193 ALA A O 1
ATOM 1580 N N . ILE A 1 194 ? 8.782 -6.968 8.497 1.00 89.56 194 ILE A N 1
ATOM 1581 C CA . ILE A 1 194 ? 8.339 -8.312 8.900 1.00 89.56 194 ILE A CA 1
ATOM 1582 C C . ILE A 1 194 ? 9.527 -9.283 8.969 1.00 89.56 194 ILE A C 1
ATOM 1584 O O . ILE A 1 194 ? 9.671 -10.008 9.953 1.00 89.56 194 ILE A O 1
ATOM 1588 N N . LYS A 1 195 ? 10.393 -9.307 7.946 1.00 90.94 195 LYS A N 1
ATOM 1589 C CA . LYS A 1 195 ? 11.578 -10.187 7.912 1.00 90.94 195 LYS A CA 1
ATOM 1590 C C . LYS A 1 195 ? 12.561 -9.877 9.040 1.00 90.94 195 LYS A C 1
ATOM 1592 O O . LYS A 1 195 ? 13.190 -10.795 9.558 1.00 90.94 195 LYS A O 1
ATOM 1597 N N . ALA A 1 196 ? 12.675 -8.610 9.428 1.00 92.19 196 ALA A N 1
ATOM 1598 C CA . ALA A 1 196 ? 13.485 -8.168 10.558 1.00 92.19 196 ALA A CA 1
ATOM 1599 C C . ALA A 1 196 ? 12.868 -8.514 11.928 1.00 92.19 196 ALA A C 1
ATOM 1601 O O . ALA A 1 196 ? 13.503 -8.285 12.955 1.00 92.19 196 ALA A O 1
ATOM 1602 N N . GLY A 1 197 ? 11.646 -9.061 11.965 1.00 89.56 197 GLY A N 1
ATOM 1603 C CA . GLY A 1 197 ? 10.927 -9.341 13.207 1.00 89.56 197 GLY A CA 1
ATOM 1604 C C . GLY A 1 197 ? 10.429 -8.078 13.910 1.00 89.56 197 GLY A C 1
ATOM 1605 O O . GLY A 1 197 ? 10.174 -8.110 15.112 1.00 89.56 197 GLY A O 1
ATOM 1606 N N . THR A 1 198 ? 10.312 -6.958 13.190 1.00 90.56 198 THR A N 1
ATOM 1607 C CA . THR A 1 198 ? 9.791 -5.706 13.740 1.00 90.56 198 THR A CA 1
ATOM 1608 C C . THR A 1 198 ? 8.303 -5.850 14.035 1.00 90.56 198 THR A C 1
ATOM 1610 O O . THR A 1 198 ? 7.514 -6.245 13.175 1.00 90.56 198 THR A O 1
ATOM 1613 N N . GLN A 1 199 ? 7.913 -5.516 15.262 1.00 89.38 199 GLN A N 1
ATOM 1614 C CA . GLN A 1 199 ? 6.518 -5.525 15.674 1.00 89.38 199 GLN A CA 1
ATOM 1615 C C . GLN A 1 199 ? 5.842 -4.229 15.216 1.00 89.38 199 GLN A C 1
ATOM 1617 O O . GLN A 1 199 ? 6.220 -3.142 15.642 1.00 89.38 199 GLN A O 1
ATOM 1622 N N . ILE A 1 200 ? 4.854 -4.355 14.332 1.00 89.12 200 ILE A N 1
ATOM 1623 C CA . ILE A 1 200 ? 4.135 -3.227 13.734 1.00 89.12 200 ILE A CA 1
ATOM 1624 C C . ILE A 1 200 ? 2.724 -3.189 14.321 1.00 89.12 200 ILE A C 1
ATOM 1626 O O . ILE A 1 200 ? 2.034 -4.211 14.337 1.00 89.12 200 ILE A O 1
ATOM 1630 N N . ASP A 1 201 ? 2.267 -2.022 14.779 1.00 90.50 201 ASP A N 1
ATOM 1631 C CA . ASP A 1 201 ? 0.835 -1.793 14.967 1.00 90.50 201 ASP A CA 1
ATOM 1632 C C . ASP A 1 201 ? 0.137 -1.752 13.600 1.00 90.50 201 ASP A C 1
ATOM 1634 O O . ASP A 1 201 ? 0.173 -0.757 12.872 1.00 90.50 201 ASP A O 1
ATOM 1638 N N . TRP A 1 202 ? -0.471 -2.875 13.224 1.00 89.88 202 TRP A N 1
ATOM 1639 C CA . TRP A 1 202 ? -1.098 -3.025 11.916 1.00 89.88 202 TRP A CA 1
ATOM 1640 C C . TRP A 1 202 ? -2.333 -2.150 11.725 1.00 89.88 202 TRP A C 1
ATOM 1642 O O . TRP A 1 202 ? -2.640 -1.802 10.586 1.00 89.88 202 TRP A O 1
ATOM 1652 N N . VAL A 1 203 ? -3.035 -1.792 12.802 1.00 89.94 203 VAL A N 1
ATOM 1653 C CA . VAL A 1 203 ? -4.194 -0.898 12.717 1.00 89.94 203 VAL A CA 1
ATOM 1654 C C . VAL A 1 203 ? -3.707 0.493 12.348 1.00 89.94 203 VAL A C 1
ATOM 1656 O O . VAL A 1 203 ? -4.158 1.047 11.345 1.00 89.94 203 VAL A O 1
ATOM 1659 N N . TYR A 1 204 ? -2.732 1.010 13.098 1.00 89.56 204 TYR A N 1
ATOM 1660 C CA . TYR A 1 204 ? -2.144 2.317 12.831 1.00 89.56 204 TYR A CA 1
ATOM 1661 C C . TYR A 1 204 ? -1.517 2.374 11.436 1.00 89.56 204 TYR A C 1
ATOM 1663 O O . TYR A 1 204 ? -1.803 3.281 10.656 1.00 89.56 204 TYR A O 1
ATOM 1671 N N . PHE A 1 205 ? -0.709 1.369 11.086 1.00 91.88 205 PHE A N 1
ATOM 1672 C CA . PHE A 1 205 ? -0.044 1.314 9.787 1.00 91.88 205 PHE A CA 1
ATOM 1673 C C . PHE A 1 205 ? -1.042 1.298 8.624 1.00 91.88 205 PHE A C 1
ATOM 1675 O O . PHE A 1 205 ? -0.861 2.026 7.651 1.00 91.88 205 PHE A O 1
ATOM 1682 N N . CYS A 1 206 ? -2.123 0.519 8.725 1.00 90.69 206 CYS A N 1
ATOM 1683 C CA . CYS A 1 206 ? -3.139 0.479 7.678 1.00 90.69 206 CYS A CA 1
ATOM 1684 C C . CYS A 1 206 ? -3.893 1.801 7.521 1.00 90.69 206 CYS A C 1
ATOM 1686 O O . CYS A 1 206 ? -4.144 2.217 6.392 1.00 90.69 206 CYS A O 1
ATOM 1688 N N . LEU A 1 207 ? -4.234 2.477 8.622 1.00 90.31 207 LEU A N 1
ATOM 1689 C CA . LEU A 1 207 ? -4.856 3.801 8.554 1.00 90.31 207 LEU A CA 1
ATOM 1690 C C . LEU A 1 207 ? -3.909 4.817 7.903 1.00 90.31 207 LEU A C 1
ATOM 1692 O O . LEU A 1 207 ? -4.323 5.505 6.975 1.00 90.31 207 LEU A O 1
ATOM 1696 N N . ALA A 1 208 ? -2.630 4.825 8.290 1.00 91.19 208 ALA A N 1
ATOM 1697 C CA . ALA A 1 208 ? -1.619 5.698 7.696 1.00 91.19 208 ALA A CA 1
ATOM 1698 C C . ALA A 1 208 ? -1.431 5.443 6.188 1.00 91.19 208 ALA A C 1
ATOM 1700 O O . ALA A 1 208 ? -1.357 6.386 5.406 1.00 91.19 208 ALA A O 1
ATOM 1701 N N . LEU A 1 209 ? -1.422 4.181 5.741 1.00 89.94 209 LEU A N 1
ATOM 1702 C CA . LEU A 1 209 ? -1.396 3.861 4.307 1.00 89.94 209 LEU A CA 1
ATOM 1703 C C . LEU A 1 209 ? -2.635 4.387 3.577 1.00 89.94 209 LEU A C 1
ATOM 1705 O O . LEU A 1 209 ? -2.528 4.905 2.467 1.00 89.94 209 LEU A O 1
ATOM 1709 N N . HIS A 1 210 ? -3.815 4.264 4.189 1.00 87.31 210 HIS A N 1
ATOM 1710 C CA . HIS A 1 210 ? -5.029 4.833 3.619 1.00 87.31 210 HIS A CA 1
ATOM 1711 C C . HIS A 1 210 ? -4.964 6.361 3.543 1.00 87.31 210 HIS A C 1
ATOM 1713 O O . HIS A 1 210 ? -5.444 6.907 2.557 1.00 87.31 210 HIS A O 1
ATOM 1719 N N . GLU A 1 211 ? -4.352 7.045 4.512 1.00 89.25 211 GLU A N 1
ATOM 1720 C CA . GLU A 1 211 ? -4.142 8.499 4.464 1.00 89.25 211 GLU A CA 1
ATOM 1721 C C . GLU A 1 211 ? -3.212 8.906 3.319 1.00 89.25 211 GLU A C 1
ATOM 1723 O O . GLU A 1 211 ? -3.528 9.846 2.591 1.00 89.25 211 GLU A O 1
ATOM 1728 N N . LEU A 1 212 ? -2.115 8.173 3.105 1.00 88.06 212 LEU A N 1
ATOM 1729 C CA . LEU A 1 212 ? -1.210 8.406 1.975 1.00 88.06 212 LEU A CA 1
ATOM 1730 C C . LEU A 1 212 ? -1.935 8.275 0.630 1.00 88.06 212 LEU A C 1
ATOM 1732 O O . LEU A 1 212 ? -1.744 9.097 -0.259 1.00 88.06 212 LEU A O 1
ATOM 1736 N N . LEU A 1 213 ? -2.845 7.307 0.497 1.00 81.81 213 LEU A N 1
ATOM 1737 C CA . LEU A 1 213 ? -3.663 7.146 -0.712 1.00 81.81 213 LEU A CA 1
ATOM 1738 C C . LEU A 1 213 ? -4.665 8.288 -0.945 1.00 81.81 213 LEU A C 1
ATOM 1740 O O . LEU A 1 213 ? -5.162 8.435 -2.061 1.00 81.81 213 LEU A O 1
ATOM 1744 N N . LEU A 1 214 ? -4.984 9.083 0.081 1.00 80.38 214 LEU A N 1
ATOM 1745 C CA . LEU A 1 214 ? -5.818 10.279 -0.065 1.00 80.38 214 LEU A CA 1
ATOM 1746 C C . LEU A 1 214 ? -5.009 11.520 -0.453 1.00 80.38 214 LEU A C 1
ATOM 1748 O O . LEU A 1 214 ? -5.603 12.527 -0.841 1.00 80.38 214 LEU A O 1
ATOM 1752 N N . GLN A 1 215 ? -3.680 11.476 -0.334 1.00 80.00 215 GLN A N 1
ATOM 1753 C CA . GLN A 1 215 ? -2.821 12.587 -0.713 1.00 80.00 215 GLN A CA 1
ATOM 1754 C C . GLN A 1 215 ? -2.701 12.658 -2.235 1.00 80.00 215 GLN A C 1
ATOM 1756 O O . GLN A 1 215 ? -2.112 11.791 -2.878 1.00 80.00 215 GLN A O 1
ATOM 1761 N N . GLU A 1 216 ? -3.236 13.741 -2.793 1.00 74.12 216 GLU A N 1
ATOM 1762 C CA . GLU A 1 216 ? -3.273 14.011 -4.232 1.00 74.12 216 GLU A CA 1
ATOM 1763 C C . GLU A 1 216 ? -1.903 13.838 -4.893 1.00 74.12 216 GLU A C 1
ATOM 1765 O O . GLU A 1 216 ? -1.775 13.135 -5.883 1.00 74.12 216 GLU A O 1
ATOM 1770 N N . ASP A 1 217 ? -0.840 14.396 -4.334 1.00 76.38 217 ASP A N 1
ATOM 1771 C CA . ASP A 1 217 ? 0.445 14.390 -5.039 1.00 76.38 217 ASP A CA 1
AT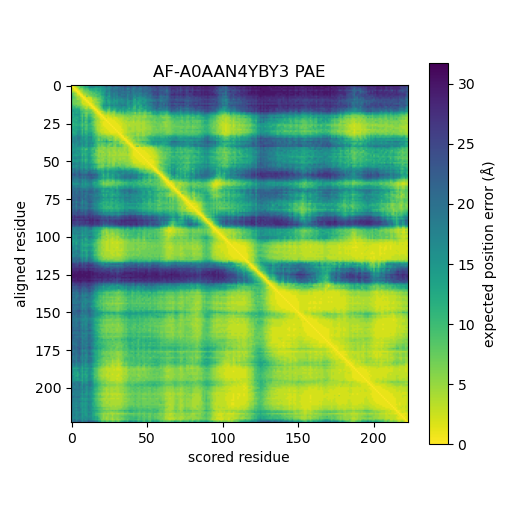OM 1772 C C . ASP A 1 217 ? 1.312 13.178 -4.649 1.00 76.38 217 ASP A C 1
ATOM 1774 O O . ASP A 1 217 ? 2.419 13.002 -5.162 1.00 76.38 217 ASP A O 1
ATOM 1778 N N . TRP A 1 218 ? 0.830 12.321 -3.739 1.00 82.00 218 TRP A N 1
ATOM 1779 C CA . TRP A 1 218 ? 1.638 11.241 -3.174 1.00 82.00 218 TRP A CA 1
ATOM 1780 C C . TRP A 1 218 ? 1.991 10.186 -4.209 1.00 82.00 218 TRP A C 1
ATOM 1782 O O . TRP A 1 218 ? 3.164 9.851 -4.340 1.00 82.00 218 TRP A O 1
ATOM 1792 N N . TYR A 1 219 ? 1.025 9.717 -5.005 1.00 76.38 219 TYR A N 1
ATOM 1793 C CA . TYR A 1 219 ? 1.291 8.722 -6.050 1.00 76.38 219 TYR A CA 1
ATOM 1794 C C . TYR A 1 219 ? 2.396 9.178 -7.018 1.00 76.38 219 TYR A C 1
ATOM 1796 O O . TYR A 1 219 ? 3.268 8.399 -7.382 1.00 76.38 219 TYR A O 1
ATOM 1804 N N . CYS A 1 220 ? 2.405 10.457 -7.397 1.00 75.81 220 CYS A N 1
ATOM 1805 C CA . CYS A 1 220 ? 3.387 10.989 -8.341 1.00 75.81 220 CYS A CA 1
ATOM 1806 C C . CYS A 1 220 ? 4.759 11.239 -7.724 1.00 75.81 220 CYS A C 1
ATOM 1808 O O . CYS A 1 220 ? 5.767 11.084 -8.414 1.00 75.81 220 CYS A O 1
ATOM 1810 N N . ASN A 1 221 ? 4.795 11.640 -6.453 1.00 80.44 221 ASN A N 1
ATOM 1811 C CA . ASN A 1 221 ? 6.021 12.052 -5.778 1.00 80.44 221 ASN A CA 1
ATOM 1812 C C . ASN A 1 221 ? 6.699 10.919 -4.998 1.00 80.44 221 ASN A C 1
ATOM 1814 O O . ASN A 1 221 ? 7.883 11.036 -4.688 1.00 80.44 221 ASN A O 1
ATOM 1818 N N . SER A 1 222 ? 5.987 9.837 -4.678 1.00 78.00 222 SER A N 1
ATOM 1819 C CA . SER A 1 222 ? 6.503 8.721 -3.870 1.00 78.00 222 SER A CA 1
ATOM 1820 C C . SER A 1 222 ? 7.469 7.805 -4.627 1.00 78.00 222 SER A C 1
ATOM 1822 O O . SER A 1 222 ? 8.395 7.284 -3.998 1.00 78.00 222 SER A O 1
ATOM 1824 N N . GLY A 1 223 ? 7.335 7.708 -5.955 1.00 66.25 223 GLY A N 1
ATOM 1825 C CA . GLY A 1 223 ? 8.217 6.927 -6.833 1.00 66.25 223 GLY A CA 1
ATOM 1826 C C . GLY A 1 223 ? 7.513 5.793 -7.559 1.00 66.25 223 GLY A C 1
ATOM 1827 O O . GLY A 1 223 ? 6.765 5.043 -6.900 1.00 66.25 223 GLY A O 1
#

Radius of gyration: 22.21 Å; Cα contacts (8 Å, |Δi|>4): 195; chains: 1; bounding box: 55×42×66 Å